Protein AF-A0A8C0HDF3-F1 (afdb_monomer)

Secondary structure (DSSP, 8-state):
-HHHHHHHHHHHHHHHHT--HHHHHHHHHSTTTTSHHHHHHHHHHHTTT-HHHHHHHHHHHHHHHHHHHHHHHHHHHSS--GGGSTT--HHHHHHHHHHHHHHHHHHHHHHHHHHHHHHHHHHHHHHHHHHHHHHHHHHHHHHHHHHHHHHHHHHHHHTTS--------------------TTSSTTSS----------------

Solvent-accessible surface area (backbone atoms only — not comparable to full-atom values): 12670 Å² total; per-residue (Å²): 109,70,43,62,50,53,50,52,54,49,54,53,51,32,61,74,75,66,54,52,70,68,63,51,53,51,52,62,68,33,71,71,44,67,31,75,74,41,38,66,72,43,42,70,66,55,22,56,80,33,65,67,55,36,49,50,53,52,52,53,50,48,52,53,51,51,52,51,51,52,49,54,48,23,76,73,64,78,54,70,56,69,95,78,45,76,84,67,54,58,66,59,52,47,53,52,50,52,55,49,51,53,51,52,52,55,49,49,55,50,52,55,50,52,52,52,51,50,52,48,52,52,48,54,52,50,57,53,61,66,51,48,64,58,54,51,49,57,52,50,53,54,51,49,50,53,50,51,52,51,50,50,54,52,49,57,61,56,73,74,58,89,82,81,84,89,84,85,85,87,88,81,81,88,83,83,88,88,81,90,70,80,76,71,71,77,77,76,77,88,75,88,89,88,83,89,80,84,89,83,88,86,90,80,136

Radius of gyration: 48.43 Å; Cα contacts (8 Å, |Δi|>4): 31; chains: 1; bounding box: 69×91×128 Å

Sequence (205 aa):
EYKALVEKLLEGYLKEIGINEETFQEACSSPLAKSHTSQAILQPVLAAEDFRLFKEMMVQKNIEMQLQAIRIIQERNGVLPDCLTDGSDVFTEIEQQEMKILREVLRKSKEEYEMEQERKRSKEVSNLSELEPHHLRQREDYLKQKRDTLMAMKKESRNNLPTPNIDQKEEALSSKEECPHLLQEALLVRGVPEEGRGGRVGGWG

Structure (mmCIF, N/CA/C/O backbone):
data_AF-A0A8C0HDF3-F1
#
_entry.id   AF-A0A8C0HDF3-F1
#
loop_
_atom_site.group_PDB
_atom_site.id
_atom_site.type_symbol
_atom_site.label_atom_id
_atom_site.label_alt_id
_atom_site.label_comp_id
_atom_site.label_asym_id
_atom_site.label_entity_id
_atom_site.label_seq_id
_atom_site.pdbx_PDB_ins_code
_atom_site.Cartn_x
_atom_site.Cartn_y
_atom_site.Cartn_z
_atom_site.occupancy
_atom_site.B_iso_or_equiv
_atom_site.auth_seq_id
_atom_site.auth_comp_id
_atom_site.auth_asym_id
_atom_site.auth_atom_id
_atom_site.pdbx_PDB_model_num
ATOM 1 N N . GLU A 1 1 ? -14.206 0.341 0.534 1.00 91.69 1 GLU A N 1
ATOM 2 C CA . GLU A 1 1 ? -14.483 -1.012 1.071 1.00 91.69 1 GLU A CA 1
ATOM 3 C C . GLU A 1 1 ? -14.182 -1.125 2.561 1.00 91.69 1 GLU A C 1
ATOM 5 O O . GLU A 1 1 ? -15.107 -1.409 3.306 1.00 91.69 1 GLU A O 1
ATOM 10 N N . TYR A 1 2 ? -12.954 -0.837 3.016 1.00 96.06 2 TYR A N 1
ATOM 11 C CA . TYR A 1 2 ? -12.589 -0.917 4.442 1.00 96.06 2 TYR A CA 1
ATOM 12 C C . TYR A 1 2 ? -13.531 -0.143 5.378 1.00 96.06 2 TYR A C 1
ATOM 14 O O . TYR A 1 2 ? -14.083 -0.728 6.302 1.00 96.06 2 TYR A O 1
ATOM 22 N N . LYS A 1 3 ? -13.779 1.141 5.093 1.00 95.75 3 LYS A N 1
ATOM 23 C CA . LYS A 1 3 ? -14.690 1.984 5.882 1.00 95.75 3 LYS A CA 1
ATOM 24 C C . LYS A 1 3 ? -16.089 1.367 6.032 1.00 95.75 3 LYS A C 1
ATOM 26 O O . LYS A 1 3 ? -16.544 1.168 7.148 1.00 95.75 3 LYS A O 1
ATOM 31 N N . ALA A 1 4 ? -16.707 0.950 4.926 1.00 97.12 4 ALA A N 1
ATOM 32 C CA . ALA A 1 4 ? -18.026 0.311 4.940 1.00 97.12 4 ALA A CA 1
ATOM 33 C C . ALA A 1 4 ? -18.049 -1.010 5.737 1.00 97.12 4 ALA A C 1
ATOM 35 O O . ALA A 1 4 ? -19.051 -1.346 6.363 1.00 97.12 4 ALA A O 1
ATOM 36 N N . LEU A 1 5 ? -16.948 -1.772 5.729 1.00 97.56 5 LEU A N 1
ATOM 37 C CA . LEU A 1 5 ? -16.818 -2.971 6.557 1.00 97.56 5 LEU A CA 1
ATOM 38 C C . LEU A 1 5 ? -16.768 -2.615 8.049 1.00 97.56 5 LEU A C 1
ATOM 40 O O . LEU A 1 5 ? -17.459 -3.253 8.839 1.00 97.56 5 LEU A O 1
ATOM 44 N N . VAL A 1 6 ? -15.974 -1.609 8.426 1.00 96.75 6 VAL A N 1
ATOM 45 C CA . VAL A 1 6 ? -15.879 -1.130 9.814 1.00 96.75 6 VAL A CA 1
ATOM 46 C C . VAL A 1 6 ? -17.238 -0.623 10.301 1.00 96.75 6 VAL A C 1
ATOM 48 O O . VAL A 1 6 ? -17.689 -1.051 11.360 1.00 96.75 6 VAL A O 1
ATOM 51 N N . GLU A 1 7 ? -17.924 0.199 9.505 1.00 95.06 7 GLU A N 1
ATOM 52 C CA . GLU A 1 7 ? -19.272 0.703 9.804 1.00 95.06 7 GLU A CA 1
ATOM 53 C C . GLU A 1 7 ? -20.266 -0.444 10.018 1.00 95.06 7 GLU A C 1
ATOM 55 O O . GLU A 1 7 ? -20.932 -0.494 11.047 1.00 95.06 7 GLU A O 1
ATOM 60 N N . LYS A 1 8 ? -20.301 -1.427 9.108 1.00 97.00 8 LYS A N 1
ATOM 61 C CA . LYS A 1 8 ? -21.193 -2.590 9.223 1.00 97.00 8 LYS A CA 1
ATOM 62 C C . LYS A 1 8 ? -20.925 -3.422 10.482 1.00 97.00 8 LYS A C 1
ATOM 64 O O . LYS A 1 8 ? -21.868 -3.913 11.103 1.00 97.00 8 LYS A O 1
ATOM 69 N N . LEU A 1 9 ? -19.655 -3.635 10.835 1.00 96.69 9 LEU A N 1
ATOM 70 C CA . LEU A 1 9 ? -19.281 -4.397 12.031 1.00 96.69 9 LEU A CA 1
ATOM 71 C C . LEU A 1 9 ? -19.665 -3.648 13.312 1.00 96.69 9 LEU A C 1
ATOM 73 O O . LEU A 1 9 ? -20.194 -4.264 14.236 1.00 96.69 9 LEU A O 1
ATOM 77 N N . LEU A 1 10 ? -19.439 -2.332 13.351 1.00 94.56 10 LEU A N 1
ATOM 78 C CA . LEU A 1 10 ? -19.812 -1.491 14.487 1.00 94.56 10 LEU A CA 1
ATOM 79 C C . LEU A 1 10 ? -21.329 -1.390 14.642 1.00 94.56 10 LEU A C 1
ATOM 81 O O . LEU A 1 10 ? -21.829 -1.619 15.738 1.00 94.56 10 LEU A O 1
ATOM 85 N N . GLU A 1 11 ? -22.067 -1.121 13.565 1.00 94.94 11 GLU A N 1
ATOM 86 C CA . GLU A 1 11 ? -23.532 -1.045 13.595 1.00 94.94 11 GLU A CA 1
ATOM 87 C C . GLU A 1 11 ? -24.144 -2.364 14.089 1.00 94.94 11 GLU A C 1
ATOM 89 O O . GLU A 1 11 ? -25.016 -2.362 14.960 1.00 94.94 11 GLU A O 1
ATOM 94 N N . GLY A 1 12 ? -23.646 -3.500 13.584 1.00 95.56 12 GLY A N 1
ATOM 95 C CA . GLY A 1 12 ? -24.081 -4.824 14.024 1.00 95.56 12 GLY A CA 1
ATOM 96 C C . GLY A 1 12 ? -23.856 -5.047 15.520 1.00 95.56 12 GLY A C 1
ATOM 97 O O . GLY A 1 12 ? -24.782 -5.440 16.228 1.00 95.56 12 GLY A O 1
ATOM 98 N N . TYR A 1 13 ? -22.653 -4.738 16.008 1.00 94.69 13 TYR A N 1
ATOM 99 C CA . TYR A 1 13 ? -22.289 -4.931 17.411 1.00 94.69 13 TYR A CA 1
ATOM 100 C C . TYR A 1 13 ? -23.050 -3.991 18.360 1.00 94.69 13 TYR A C 1
ATOM 102 O O . TYR A 1 13 ? -23.574 -4.429 19.383 1.00 94.69 13 TYR A O 1
ATOM 110 N N . LEU A 1 14 ? -23.168 -2.704 18.014 1.00 94.19 14 LEU A N 1
ATOM 111 C CA . LEU A 1 14 ? -23.897 -1.724 18.826 1.00 94.19 14 LEU A CA 1
ATOM 112 C C . LEU A 1 14 ? -25.382 -2.079 18.937 1.00 94.19 14 LEU A C 1
ATOM 114 O O . LEU A 1 14 ? -25.957 -1.990 20.023 1.00 94.19 14 LEU A O 1
ATOM 118 N N . LYS A 1 15 ? -25.985 -2.559 17.844 1.00 94.81 15 LYS A N 1
ATOM 119 C CA . LYS A 1 15 ? -27.378 -3.014 17.830 1.00 94.81 15 LYS A CA 1
ATOM 120 C C . LYS A 1 15 ? -27.602 -4.255 18.694 1.00 94.81 15 LYS A C 1
ATOM 122 O O . LYS A 1 15 ? -28.624 -4.330 19.368 1.00 94.81 15 LYS A O 1
ATOM 127 N N . GLU A 1 16 ? -26.675 -5.211 18.677 1.00 96.50 16 GLU A N 1
ATOM 128 C CA . GLU A 1 16 ? -26.771 -6.440 19.476 1.00 96.50 16 GLU A CA 1
ATOM 129 C C . GLU A 1 16 ? -26.683 -6.158 20.981 1.00 96.50 16 GLU A C 1
ATOM 131 O O . GLU A 1 16 ? -27.439 -6.730 21.764 1.00 96.50 16 GLU A O 1
ATOM 136 N N . ILE A 1 17 ? -25.811 -5.231 21.384 1.00 95.19 17 ILE A N 1
ATOM 137 C CA . ILE A 1 17 ? -25.642 -4.848 22.796 1.00 95.19 17 ILE A CA 1
ATOM 138 C C . ILE A 1 17 ? -26.695 -3.821 23.245 1.00 95.19 17 ILE A C 1
ATOM 140 O O . ILE A 1 17 ? -26.911 -3.630 24.441 1.00 95.19 17 ILE A O 1
ATOM 144 N N . GLY A 1 18 ? -27.393 -3.182 22.305 1.00 93.44 18 GLY A N 1
ATOM 145 C CA . GLY A 1 18 ? -28.391 -2.156 22.602 1.00 93.44 18 GLY A CA 1
ATOM 146 C C . GLY A 1 18 ? -27.774 -0.814 23.003 1.00 93.44 18 GLY A C 1
ATOM 147 O O . GLY A 1 18 ? -28.379 -0.065 23.768 1.00 93.44 18 GLY A O 1
ATOM 148 N N . ILE A 1 19 ? -26.574 -0.506 22.504 1.00 95.12 19 ILE A N 1
ATOM 149 C CA . ILE A 1 19 ? -25.907 0.785 22.712 1.00 95.12 19 ILE A CA 1
ATOM 150 C C . ILE A 1 19 ? -26.329 1.736 21.591 1.00 95.12 19 ILE A C 1
ATOM 152 O O . ILE A 1 19 ? -26.235 1.401 20.411 1.00 95.12 19 ILE A O 1
ATOM 156 N N . ASN A 1 20 ? -26.788 2.932 21.957 1.00 92.50 20 ASN A N 1
ATOM 157 C CA . ASN A 1 20 ? -27.090 3.986 20.992 1.00 92.50 20 ASN A CA 1
ATOM 158 C C . ASN A 1 20 ? -25.817 4.758 20.585 1.00 92.50 20 ASN A C 1
ATOM 160 O O . ASN A 1 20 ? -24.788 4.709 21.263 1.00 92.50 20 ASN A O 1
ATOM 164 N N . GLU A 1 21 ? -25.892 5.482 19.470 1.00 89.44 21 GLU A N 1
ATOM 165 C CA . GLU A 1 21 ? -24.756 6.233 18.921 1.00 89.44 21 GLU A CA 1
ATOM 166 C C . GLU A 1 21 ? -24.226 7.301 19.894 1.00 89.44 21 GLU A C 1
ATOM 168 O O . GLU A 1 21 ? -23.016 7.447 20.051 1.00 89.44 21 GLU A O 1
ATOM 173 N N . GLU A 1 22 ? -25.118 7.981 20.619 1.00 92.62 22 GLU A N 1
ATOM 174 C CA . GLU A 1 22 ? -24.764 9.028 21.586 1.00 92.62 22 GLU A CA 1
ATOM 175 C C . GLU A 1 22 ? -23.911 8.484 22.746 1.00 92.62 22 GLU A C 1
ATOM 177 O O . GLU A 1 22 ? -22.855 9.032 23.065 1.00 92.62 22 GLU A O 1
ATOM 182 N N . THR A 1 23 ? -24.309 7.345 23.319 1.00 92.56 23 THR A N 1
ATOM 183 C CA . THR A 1 23 ? -23.575 6.678 24.408 1.00 92.56 23 THR A CA 1
ATOM 184 C C . THR A 1 23 ? -22.223 6.163 23.918 1.00 92.56 23 THR A C 1
ATOM 186 O O . THR A 1 23 ? -21.218 6.254 24.626 1.00 92.56 23 THR A O 1
ATOM 189 N N . PHE A 1 24 ? -22.170 5.632 22.692 1.00 90.88 24 PHE A N 1
ATOM 190 C CA . PHE A 1 24 ? -20.915 5.205 22.079 1.00 90.88 24 PHE A CA 1
ATOM 191 C C . PHE A 1 24 ? -19.956 6.389 21.887 1.00 90.88 24 PHE A C 1
ATOM 193 O O . PHE A 1 24 ? -18.781 6.302 22.247 1.00 90.88 24 PHE A O 1
ATOM 200 N N . GLN A 1 25 ? -20.460 7.520 21.392 1.00 89.69 25 GLN A N 1
ATOM 201 C CA . GLN A 1 25 ? -19.670 8.733 21.197 1.00 89.69 25 GLN A CA 1
ATOM 202 C C . GLN A 1 25 ? -19.135 9.301 22.521 1.00 89.69 25 GLN A C 1
ATOM 204 O O . GLN A 1 25 ? -17.974 9.726 22.587 1.00 89.69 25 GLN A O 1
ATOM 209 N N . GLU A 1 26 ? -19.941 9.279 23.586 1.00 92.62 26 GLU A N 1
ATOM 210 C CA . GLU A 1 26 ? -19.511 9.684 24.927 1.00 92.62 26 GLU A CA 1
ATOM 211 C C . GLU A 1 26 ? -18.384 8.774 25.442 1.00 92.62 26 GLU A C 1
ATOM 213 O O . GLU A 1 26 ? -17.332 9.255 25.883 1.00 92.62 26 GLU A O 1
ATOM 218 N N . ALA A 1 27 ? -18.541 7.456 25.289 1.00 89.62 27 ALA A N 1
ATOM 219 C CA . ALA A 1 27 ? -17.530 6.477 25.673 1.00 89.62 27 ALA A CA 1
ATOM 220 C C . ALA A 1 27 ? -16.214 6.650 24.892 1.00 89.62 27 ALA A C 1
ATOM 222 O O . ALA A 1 27 ? -15.139 6.606 25.493 1.00 89.62 27 ALA A O 1
ATOM 223 N N . CYS A 1 28 ? -16.273 6.916 23.583 1.00 87.50 28 CYS A N 1
ATOM 224 C CA . CYS A 1 28 ? -15.091 7.192 22.757 1.00 87.50 28 CYS A CA 1
ATOM 225 C C . CYS A 1 28 ? -14.401 8.520 23.110 1.00 87.50 28 CYS A C 1
ATOM 227 O O . CYS A 1 28 ? -13.192 8.664 22.920 1.00 87.50 28 CYS A O 1
ATOM 229 N N . SER A 1 29 ? -15.144 9.491 23.645 1.00 87.88 29 SER A N 1
ATOM 230 C CA . SER A 1 29 ? -14.602 10.792 24.064 1.00 87.88 29 SER A CA 1
ATOM 231 C C . SER A 1 29 ? -13.917 10.744 25.437 1.00 87.88 29 SER A C 1
ATOM 233 O O . SER A 1 29 ? -13.093 11.616 25.748 1.00 87.88 29 SER A O 1
ATOM 235 N N . SER A 1 30 ? -14.221 9.714 26.233 1.00 90.44 30 SER A N 1
ATOM 236 C CA . SER A 1 30 ? -13.686 9.494 27.577 1.00 90.44 30 SER A CA 1
ATOM 237 C C . SER A 1 30 ? -12.151 9.384 27.594 1.00 90.44 30 SER A C 1
ATOM 239 O O . SER A 1 30 ? -11.556 8.780 26.695 1.00 90.44 30 SER A O 1
ATOM 241 N N . PRO A 1 31 ? -11.468 9.891 28.641 1.00 87.56 31 PRO A N 1
ATOM 242 C CA . PRO A 1 31 ? -10.023 9.716 28.818 1.00 87.56 31 PRO A CA 1
ATOM 243 C C . PRO A 1 31 ? -9.578 8.250 28.795 1.00 87.56 31 PRO A C 1
ATOM 245 O O . PRO A 1 31 ? -8.462 7.954 28.375 1.00 87.56 31 PRO A O 1
ATOM 248 N N . LEU A 1 32 ? -10.454 7.329 29.209 1.00 86.31 32 LEU A N 1
ATOM 249 C CA . LEU A 1 32 ? -10.160 5.898 29.227 1.00 86.31 32 LEU A CA 1
ATOM 250 C C . LEU A 1 32 ? -9.950 5.339 27.810 1.00 86.31 32 LEU A C 1
ATOM 252 O O . LEU A 1 32 ? -9.018 4.566 27.591 1.00 86.31 32 LEU A O 1
ATOM 256 N N . ALA A 1 33 ? -10.747 5.794 26.838 1.00 84.69 33 ALA A N 1
ATOM 257 C CA . ALA A 1 33 ? -10.621 5.399 25.434 1.00 84.69 33 ALA A CA 1
ATOM 258 C C . ALA A 1 33 ? -9.334 5.936 24.780 1.00 84.69 33 ALA A C 1
ATOM 260 O O . ALA A 1 33 ? -8.834 5.351 23.822 1.00 84.69 33 ALA A O 1
ATOM 261 N N . LYS A 1 34 ? -8.766 7.015 25.332 1.00 83.25 34 LYS A N 1
ATOM 262 C CA . LYS A 1 34 ? -7.503 7.628 24.889 1.00 83.25 34 LYS A CA 1
ATOM 263 C C . LYS A 1 34 ? -6.269 7.030 25.568 1.00 83.25 34 LYS A C 1
ATOM 265 O O . LYS A 1 34 ? -5.156 7.481 25.310 1.00 83.25 34 LYS A O 1
ATOM 270 N N . SER A 1 35 ? -6.444 6.054 26.461 1.00 89.31 35 SER A N 1
ATOM 271 C CA . SER A 1 35 ? -5.317 5.363 27.083 1.00 89.31 35 SER A CA 1
ATOM 272 C C . SER A 1 35 ? -4.486 4.615 26.033 1.00 89.31 35 SER A C 1
ATOM 274 O O . SER A 1 35 ? -5.007 4.178 25.008 1.00 89.31 35 SER A O 1
ATOM 276 N N . HIS A 1 36 ? -3.187 4.443 26.290 1.00 85.81 36 HIS A N 1
ATOM 277 C CA . HIS A 1 36 ? -2.262 3.831 25.330 1.00 85.81 36 HIS A CA 1
ATOM 278 C C . HIS A 1 36 ? -2.685 2.413 24.901 1.00 85.81 36 HIS A C 1
ATOM 280 O O . HIS A 1 36 ? -2.576 2.051 23.732 1.00 85.81 36 HIS A O 1
ATOM 286 N N . THR A 1 37 ? -3.220 1.622 25.834 1.00 83.88 37 THR A N 1
ATOM 287 C CA . THR A 1 37 ? -3.699 0.259 25.571 1.00 83.88 37 THR A CA 1
ATOM 288 C C . THR A 1 37 ? -4.969 0.253 24.723 1.00 83.88 37 THR A C 1
ATOM 290 O O . THR A 1 37 ? -5.054 -0.504 23.757 1.00 83.88 37 THR A O 1
ATOM 293 N N . SER A 1 38 ? -5.939 1.117 25.032 1.00 85.62 38 SER A N 1
ATOM 294 C CA . SER A 1 38 ? -7.167 1.265 24.241 1.00 85.62 38 SER A CA 1
ATOM 295 C C . SER A 1 38 ? -6.890 1.822 22.846 1.00 85.62 38 SER A C 1
ATOM 297 O O . SER A 1 38 ? -7.519 1.394 21.882 1.00 85.62 38 SER A O 1
ATOM 299 N N . GLN A 1 39 ? -5.915 2.722 22.715 1.00 85.38 39 GLN A N 1
ATOM 300 C CA . GLN A 1 39 ? -5.574 3.354 21.446 1.00 85.38 39 GLN A CA 1
ATOM 301 C C . GLN A 1 39 ? -5.069 2.347 20.407 1.00 85.38 39 GLN A C 1
ATOM 303 O O . GLN A 1 39 ? -5.478 2.429 19.252 1.00 85.38 39 GLN A O 1
ATOM 308 N N . ALA A 1 40 ? -4.255 1.366 20.809 1.00 87.81 40 ALA A N 1
ATOM 309 C CA . ALA A 1 40 ? -3.805 0.302 19.909 1.00 87.81 40 ALA A CA 1
ATOM 310 C C . ALA A 1 40 ? -4.973 -0.567 19.400 1.00 87.81 40 ALA A C 1
ATOM 312 O O . ALA A 1 40 ? -5.006 -0.953 18.234 1.00 87.81 40 ALA A O 1
ATOM 313 N N . ILE A 1 41 ? -5.959 -0.840 20.261 1.00 90.56 41 ILE A N 1
ATOM 314 C CA . ILE A 1 41 ? -7.142 -1.648 19.924 1.00 90.56 41 ILE A CA 1
ATOM 315 C C . ILE A 1 41 ? -8.096 -0.875 19.007 1.00 90.56 41 ILE A C 1
ATOM 317 O O . ILE A 1 41 ? -8.679 -1.450 18.092 1.00 90.56 41 ILE A O 1
ATOM 321 N N . LEU A 1 42 ? -8.251 0.430 19.241 1.00 90.88 42 LEU A N 1
ATOM 322 C CA . LEU A 1 42 ? -9.128 1.306 18.462 1.00 90.88 42 LEU A CA 1
ATOM 323 C C . LEU A 1 42 ? -8.484 1.804 17.165 1.00 90.88 42 LEU A C 1
ATOM 325 O O . LEU A 1 42 ? -9.188 2.329 16.306 1.00 90.88 42 LEU A O 1
ATOM 329 N N . GLN A 1 43 ? -7.175 1.621 16.987 1.00 92.75 43 GLN A N 1
ATOM 330 C CA . GLN A 1 43 ? -6.438 2.070 15.806 1.00 92.75 43 GLN A CA 1
ATOM 331 C C . GLN A 1 43 ? -7.082 1.651 14.465 1.00 92.75 43 GLN A C 1
ATOM 333 O O . GLN A 1 43 ? -7.206 2.518 13.600 1.00 92.75 43 GLN A O 1
ATOM 338 N N . PRO A 1 44 ? -7.575 0.405 14.274 1.00 94.12 44 PRO A N 1
ATOM 339 C CA . PRO A 1 44 ? -8.281 0.019 13.050 1.00 94.12 44 PRO A CA 1
ATOM 340 C C . PRO A 1 44 ? -9.589 0.803 12.849 1.00 94.12 44 PRO A C 1
ATOM 342 O O . PRO A 1 44 ? -9.927 1.197 11.738 1.00 94.12 44 PRO A O 1
ATOM 345 N N . VAL A 1 45 ? -10.321 1.080 13.929 1.00 93.62 45 VAL A N 1
ATOM 346 C CA . VAL A 1 45 ? -11.565 1.859 13.856 1.00 93.62 45 VAL A CA 1
ATOM 347 C C . VAL A 1 45 ? -11.265 3.303 13.453 1.00 93.62 45 VAL A C 1
ATOM 349 O O . VAL A 1 45 ? -11.892 3.832 12.542 1.00 93.62 45 VAL A O 1
ATOM 352 N N . LEU A 1 46 ? -10.251 3.920 14.066 1.00 91.25 46 LEU A N 1
ATOM 353 C CA . LEU A 1 46 ? -9.818 5.284 13.740 1.00 91.25 46 LEU A CA 1
ATOM 354 C C . LEU A 1 46 ? -9.283 5.398 12.303 1.00 91.25 46 LEU A C 1
ATOM 356 O O . LEU A 1 46 ? -9.477 6.417 11.640 1.00 91.25 46 LEU A O 1
ATOM 360 N N . ALA A 1 47 ? -8.655 4.338 11.793 1.00 95.94 47 ALA A N 1
ATOM 361 C CA . ALA A 1 47 ? -8.158 4.274 10.424 1.00 95.94 47 ALA A CA 1
ATOM 362 C C . ALA A 1 47 ? -9.274 4.327 9.363 1.00 95.94 47 ALA A C 1
ATOM 364 O O . ALA A 1 47 ? -8.985 4.608 8.201 1.00 95.94 47 ALA A O 1
ATOM 365 N N . ALA A 1 48 ? -10.541 4.088 9.726 1.00 96.12 48 ALA A N 1
ATOM 366 C CA . ALA A 1 48 ? -11.662 4.252 8.799 1.00 96.12 48 ALA A CA 1
ATOM 367 C C . ALA A 1 48 ? -11.835 5.712 8.336 1.00 96.12 48 ALA A C 1
ATOM 369 O O . ALA A 1 48 ? -12.255 5.935 7.200 1.00 96.12 48 ALA A O 1
ATOM 370 N N . GLU A 1 49 ? -11.454 6.684 9.177 1.00 93.12 49 GLU A N 1
ATOM 371 C CA . GLU A 1 49 ? -11.539 8.124 8.886 1.00 93.12 49 GLU A CA 1
ATOM 372 C C . GLU A 1 49 ? -10.172 8.786 8.610 1.00 93.12 49 GLU A C 1
ATOM 374 O O . GLU A 1 49 ? -10.128 9.850 7.995 1.00 93.12 49 GLU A O 1
ATOM 379 N N . ASP A 1 50 ? -9.044 8.171 9.003 1.00 95.06 50 ASP A N 1
ATOM 380 C CA . ASP A 1 50 ? -7.691 8.649 8.659 1.00 95.06 50 ASP A CA 1
ATOM 381 C C . ASP A 1 50 ? -6.987 7.711 7.665 1.00 95.06 50 ASP A C 1
ATOM 383 O O . ASP A 1 50 ? -6.427 6.668 8.018 1.00 95.06 50 ASP A O 1
ATOM 387 N N . PHE A 1 51 ? -6.943 8.138 6.401 1.00 95.44 51 PHE A N 1
ATOM 388 C CA . PHE A 1 51 ? -6.281 7.396 5.328 1.00 95.44 51 PHE A CA 1
ATOM 389 C C . PHE A 1 51 ? -4.783 7.160 5.577 1.00 95.44 51 PHE A C 1
ATOM 391 O O . PHE A 1 51 ? -4.245 6.140 5.142 1.00 95.44 51 PHE A O 1
ATOM 398 N N . ARG A 1 52 ? -4.082 8.077 6.257 1.00 95.81 52 ARG A N 1
ATOM 399 C CA . ARG A 1 52 ? -2.644 7.912 6.527 1.00 95.81 52 ARG A CA 1
ATOM 400 C C . ARG A 1 52 ? -2.423 6.772 7.508 1.00 95.81 52 ARG A C 1
ATOM 402 O O . ARG A 1 52 ? -1.574 5.924 7.247 1.00 95.81 52 ARG A O 1
ATOM 409 N N . LEU A 1 53 ? -3.239 6.716 8.559 1.00 94.62 53 LEU A N 1
ATOM 410 C CA . LEU A 1 53 ? -3.212 5.636 9.541 1.00 94.62 53 LEU A CA 1
ATOM 411 C C . LEU A 1 53 ? -3.557 4.289 8.894 1.00 94.62 53 LEU A C 1
ATOM 413 O O . LEU A 1 53 ? -2.863 3.298 9.112 1.00 94.62 53 LEU A O 1
ATOM 417 N N . PHE A 1 54 ? -4.578 4.262 8.031 1.00 96.88 54 PHE A N 1
ATOM 418 C CA . PHE A 1 54 ? -4.928 3.074 7.252 1.00 96.88 54 PHE A CA 1
ATOM 419 C C . PHE A 1 54 ? -3.771 2.597 6.370 1.00 96.88 54 PHE A C 1
ATOM 421 O O . PHE A 1 54 ? -3.421 1.416 6.379 1.00 96.88 54 PHE A O 1
ATOM 428 N N . LYS A 1 55 ? -3.154 3.514 5.617 1.00 96.38 55 LYS A N 1
ATOM 429 C CA . LYS A 1 55 ? -2.015 3.202 4.750 1.00 96.38 55 LYS A CA 1
ATOM 430 C C . LYS A 1 55 ? -0.854 2.633 5.559 1.00 96.38 55 LYS A C 1
ATOM 432 O O . LYS A 1 55 ? -0.279 1.629 5.152 1.00 96.38 55 LYS A O 1
ATOM 437 N N . GLU A 1 56 ? -0.524 3.254 6.686 1.00 96.12 56 GLU A N 1
ATOM 438 C CA . GLU A 1 56 ? 0.544 2.797 7.574 1.00 96.12 56 GLU A CA 1
ATOM 439 C C . GLU A 1 56 ? 0.271 1.381 8.094 1.00 96.12 56 GLU A C 1
ATOM 441 O O . GLU A 1 56 ? 1.124 0.507 7.956 1.00 96.12 56 GLU A O 1
ATOM 446 N N . MET A 1 57 ? -0.946 1.112 8.575 1.00 95.06 57 MET A N 1
ATOM 447 C CA . MET A 1 57 ? -1.351 -0.227 9.012 1.00 95.06 57 MET A CA 1
ATOM 448 C C . MET A 1 57 ? -1.251 -1.270 7.892 1.00 95.06 57 MET A C 1
ATOM 450 O O . MET A 1 57 ? -0.766 -2.377 8.122 1.00 95.06 57 MET A O 1
ATOM 454 N N . MET A 1 58 ? -1.684 -0.929 6.677 1.00 96.06 58 MET A N 1
ATOM 455 C CA . MET A 1 58 ? -1.642 -1.848 5.537 1.00 96.06 58 MET A CA 1
ATOM 456 C C . MET A 1 58 ? -0.214 -2.143 5.085 1.00 96.06 58 MET A C 1
ATOM 458 O O . MET A 1 58 ? 0.119 -3.298 4.820 1.00 96.06 58 MET A O 1
ATOM 462 N N . VAL A 1 59 ? 0.645 -1.123 5.028 1.00 96.50 59 VAL A N 1
ATOM 463 C CA . VAL A 1 59 ? 2.064 -1.294 4.688 1.00 96.50 59 VAL A CA 1
ATOM 464 C C . VAL A 1 59 ? 2.764 -2.128 5.755 1.00 96.50 59 VAL A C 1
ATOM 466 O O . VAL A 1 59 ? 3.440 -3.096 5.414 1.00 96.50 59 VAL A O 1
ATOM 469 N N . GLN A 1 60 ? 2.544 -1.821 7.034 1.00 96.00 60 GLN A N 1
ATOM 470 C CA . GLN A 1 60 ? 3.110 -2.586 8.140 1.00 96.00 60 GLN A CA 1
ATOM 471 C C . GLN A 1 60 ? 2.671 -4.053 8.085 1.00 96.00 60 GLN A C 1
ATOM 473 O O . GLN A 1 60 ? 3.500 -4.952 8.235 1.00 96.00 60 GLN A O 1
ATOM 478 N N . LYS A 1 61 ? 1.385 -4.315 7.810 1.00 96.44 61 LYS A N 1
ATOM 479 C CA . LYS A 1 61 ? 0.881 -5.686 7.684 1.00 96.44 61 LYS A CA 1
ATOM 480 C C . LYS A 1 61 ? 1.471 -6.411 6.478 1.00 96.44 61 LYS A C 1
ATOM 482 O O . LYS A 1 61 ? 1.757 -7.602 6.569 1.00 96.44 61 LYS A O 1
ATOM 487 N N . ASN A 1 62 ? 1.689 -5.704 5.373 1.00 96.19 62 ASN A N 1
ATOM 488 C CA . ASN A 1 62 ? 2.346 -6.261 4.196 1.00 96.19 62 ASN A CA 1
ATOM 489 C C . ASN A 1 62 ? 3.795 -6.664 4.512 1.00 96.19 62 ASN A C 1
ATOM 491 O O . ASN A 1 62 ? 4.177 -7.797 4.243 1.00 96.19 62 ASN A O 1
ATOM 495 N N . ILE A 1 63 ? 4.561 -5.794 5.180 1.00 93.69 63 ILE A N 1
ATOM 496 C CA . ILE A 1 63 ? 5.927 -6.101 5.637 1.00 93.69 63 ILE A CA 1
ATOM 497 C C . ILE A 1 63 ? 5.924 -7.342 6.535 1.00 93.69 63 ILE A C 1
ATOM 499 O O . ILE A 1 63 ? 6.693 -8.274 6.314 1.00 93.69 63 ILE A O 1
ATOM 503 N N . GLU A 1 64 ? 5.024 -7.391 7.519 1.00 95.94 64 GLU A N 1
ATOM 504 C CA . GLU A 1 64 ? 4.894 -8.538 8.421 1.00 95.94 64 GLU A CA 1
ATOM 505 C C . GLU A 1 64 ? 4.590 -9.836 7.653 1.00 95.94 64 GLU A C 1
ATOM 507 O O . GLU A 1 64 ? 5.226 -10.864 7.890 1.00 95.94 64 GLU A O 1
ATOM 512 N N . MET A 1 65 ? 3.653 -9.791 6.702 1.00 95.31 65 MET A N 1
ATOM 513 C CA . MET A 1 65 ? 3.297 -10.943 5.872 1.00 95.31 65 MET A CA 1
ATOM 514 C C . MET A 1 65 ? 4.453 -11.400 4.980 1.00 95.31 65 MET A C 1
ATOM 516 O O . MET A 1 65 ? 4.694 -12.601 4.867 1.00 95.31 65 MET A O 1
ATOM 520 N N . GLN A 1 66 ? 5.179 -10.466 4.363 1.00 94.06 66 GLN A N 1
ATOM 521 C CA . GLN A 1 66 ? 6.344 -10.782 3.536 1.00 94.06 66 GLN A CA 1
ATOM 522 C C . GLN A 1 66 ? 7.445 -11.440 4.369 1.00 94.06 66 GLN A C 1
ATOM 524 O O . GLN A 1 66 ? 7.985 -12.466 3.963 1.00 94.06 66 GLN A O 1
ATOM 529 N N . LEU A 1 67 ? 7.721 -10.923 5.571 1.00 91.06 67 LEU A N 1
ATOM 530 C CA . LEU A 1 67 ? 8.694 -11.523 6.487 1.00 91.06 67 LEU A CA 1
ATOM 531 C C . LEU A 1 67 ? 8.276 -12.929 6.929 1.00 91.06 67 LEU A C 1
ATOM 533 O O . LEU A 1 67 ? 9.108 -13.836 6.970 1.00 91.06 67 LEU A O 1
ATOM 537 N N . GLN A 1 68 ? 6.988 -13.144 7.213 1.00 94.81 68 GLN A N 1
ATOM 538 C CA . GLN A 1 68 ? 6.468 -14.480 7.511 1.00 94.81 68 GLN A CA 1
ATOM 539 C C . GLN A 1 68 ? 6.631 -15.432 6.318 1.00 94.81 68 GLN A C 1
ATOM 541 O O . GLN A 1 68 ? 7.063 -16.568 6.505 1.00 94.81 68 GLN A O 1
ATOM 546 N N . ALA A 1 69 ? 6.343 -14.979 5.095 1.00 92.69 69 ALA A N 1
ATOM 547 C CA . ALA A 1 69 ? 6.515 -15.784 3.888 1.00 92.69 69 ALA A CA 1
ATOM 548 C C . ALA A 1 69 ? 7.987 -16.168 3.660 1.00 92.69 69 ALA A C 1
ATOM 550 O O . ALA A 1 69 ? 8.287 -17.343 3.449 1.00 92.69 69 ALA A O 1
ATOM 551 N N . ILE A 1 70 ? 8.901 -15.201 3.778 1.00 89.81 70 ILE A N 1
ATOM 552 C CA . ILE A 1 70 ? 10.356 -15.403 3.688 1.00 89.81 70 ILE A CA 1
ATOM 553 C C . ILE A 1 70 ? 10.810 -16.453 4.702 1.00 89.81 70 ILE A C 1
ATOM 555 O O . ILE A 1 70 ? 11.504 -17.405 4.343 1.00 89.81 70 ILE A O 1
ATOM 559 N N . ARG A 1 71 ? 10.366 -16.325 5.955 1.00 89.19 71 ARG A N 1
ATOM 560 C CA . ARG A 1 71 ? 10.707 -17.270 7.019 1.00 89.19 71 ARG A CA 1
ATOM 561 C C . ARG A 1 71 ? 10.223 -18.688 6.707 1.00 89.19 71 ARG A C 1
ATOM 563 O O . ARG A 1 71 ? 10.991 -19.634 6.842 1.00 89.19 71 ARG A O 1
ATOM 570 N N . ILE A 1 72 ? 8.983 -18.839 6.241 1.00 91.88 72 ILE A N 1
ATOM 571 C CA . ILE A 1 72 ? 8.427 -20.147 5.858 1.00 91.88 72 ILE A CA 1
ATOM 572 C C . ILE A 1 72 ? 9.226 -20.771 4.701 1.00 91.88 72 ILE A C 1
ATOM 574 O O . ILE A 1 72 ? 9.451 -21.981 4.694 1.00 91.88 72 ILE A O 1
ATOM 578 N N . ILE A 1 73 ? 9.656 -19.968 3.722 1.00 88.75 73 ILE A N 1
ATOM 579 C CA . ILE A 1 73 ? 10.476 -20.437 2.594 1.00 88.75 73 ILE A CA 1
ATOM 580 C C . ILE A 1 73 ? 11.847 -20.920 3.089 1.00 88.75 73 ILE A C 1
ATOM 582 O O . ILE A 1 73 ? 12.286 -22.000 2.694 1.00 88.75 73 ILE A O 1
ATOM 586 N N . GLN A 1 74 ? 12.494 -20.171 3.986 1.00 87.94 74 GLN A N 1
ATOM 587 C CA . GLN A 1 74 ? 13.779 -20.553 4.586 1.00 87.94 74 GLN A CA 1
ATOM 588 C C . GLN A 1 74 ? 13.687 -21.853 5.382 1.00 87.94 74 GLN A C 1
ATOM 590 O O . GLN A 1 74 ? 14.497 -22.753 5.178 1.00 87.94 74 GLN A O 1
ATOM 595 N N . GLU A 1 75 ? 12.688 -21.972 6.259 1.00 89.56 75 GLU A N 1
ATOM 596 C CA . GLU A 1 75 ? 12.508 -23.151 7.114 1.00 89.56 75 GLU A CA 1
ATOM 597 C C . GLU A 1 75 ? 12.253 -24.427 6.291 1.00 89.56 75 GLU A C 1
ATOM 599 O O . GLU A 1 75 ? 12.643 -25.516 6.709 1.00 89.56 75 GLU A O 1
ATOM 604 N N . ARG A 1 76 ? 11.637 -24.307 5.106 1.00 87.06 76 ARG A N 1
ATOM 605 C CA . ARG A 1 76 ? 11.368 -25.442 4.207 1.00 87.06 76 ARG A CA 1
ATOM 606 C C . ARG A 1 76 ? 12.546 -25.819 3.311 1.00 87.06 76 ARG A C 1
ATOM 608 O O . ARG A 1 76 ? 12.744 -27.005 3.064 1.00 87.06 76 ARG A O 1
ATOM 615 N N . ASN A 1 77 ? 13.304 -24.837 2.823 1.00 82.69 77 ASN A N 1
ATOM 616 C CA . ASN A 1 77 ? 14.318 -25.048 1.784 1.00 82.69 77 ASN A CA 1
ATOM 617 C C . ASN A 1 77 ? 15.761 -25.021 2.321 1.00 82.69 77 ASN A C 1
ATOM 619 O O . ASN A 1 77 ? 16.696 -25.303 1.575 1.00 82.69 77 ASN A O 1
ATOM 623 N N . GLY A 1 78 ? 15.965 -24.665 3.592 1.00 78.12 78 GLY A N 1
ATOM 624 C CA . GLY A 1 78 ? 17.276 -24.578 4.247 1.00 78.12 78 GLY A CA 1
ATOM 625 C C . GLY A 1 78 ? 18.081 -23.318 3.905 1.00 78.12 78 GLY A C 1
ATOM 626 O O . GLY A 1 78 ? 18.861 -22.858 4.735 1.00 78.12 78 GLY A O 1
ATOM 627 N N . VAL A 1 79 ? 17.867 -22.722 2.728 1.00 80.25 79 VAL A N 1
ATOM 628 C CA . VAL A 1 79 ? 18.433 -21.427 2.319 1.00 80.25 79 VAL A CA 1
ATOM 629 C C . VAL A 1 79 ? 17.360 -20.578 1.636 1.00 80.25 79 VAL A C 1
ATOM 631 O O . VAL A 1 79 ? 16.457 -21.108 0.982 1.00 80.25 79 VAL A O 1
ATOM 634 N N . LEU A 1 80 ? 17.431 -19.256 1.806 1.00 78.56 80 LEU A N 1
ATOM 635 C CA . LEU A 1 80 ? 16.551 -18.336 1.091 1.00 78.56 80 LEU A CA 1
ATOM 636 C C . LEU A 1 80 ? 17.020 -18.199 -0.370 1.00 78.56 80 LEU A C 1
ATOM 638 O O . LEU A 1 80 ? 18.220 -18.044 -0.586 1.00 78.56 80 LEU A O 1
ATOM 642 N N . PRO A 1 81 ? 16.116 -18.236 -1.365 1.00 76.69 81 PRO A N 1
ATOM 643 C CA . PRO A 1 81 ? 16.466 -17.935 -2.750 1.00 76.69 81 PRO A CA 1
ATOM 644 C C . PRO A 1 81 ? 17.056 -16.527 -2.906 1.00 76.69 81 PRO A C 1
ATOM 646 O O . PRO A 1 81 ? 16.545 -15.587 -2.302 1.00 76.69 81 PRO A O 1
ATOM 649 N N . ASP A 1 82 ? 18.048 -16.367 -3.785 1.00 69.38 82 ASP A N 1
ATOM 650 C CA . ASP A 1 82 ? 18.745 -15.090 -4.027 1.00 69.38 82 ASP A CA 1
ATOM 651 C C . ASP A 1 82 ? 17.807 -13.934 -4.407 1.00 69.38 82 ASP A C 1
ATOM 653 O O . ASP A 1 82 ? 18.077 -12.789 -4.073 1.00 69.38 82 ASP A O 1
ATOM 657 N N . CYS A 1 83 ? 16.661 -14.215 -5.036 1.00 67.88 83 CYS A N 1
ATOM 658 C CA . CYS A 1 83 ? 15.660 -13.197 -5.373 1.00 67.88 83 CYS A CA 1
ATOM 659 C C . CYS A 1 83 ? 14.912 -12.604 -4.163 1.00 67.88 83 CYS A C 1
ATOM 661 O O . CYS A 1 83 ? 14.174 -11.634 -4.322 1.00 67.88 83 CYS A O 1
ATOM 663 N N . LEU A 1 84 ? 15.063 -13.193 -2.975 1.00 71.50 84 LEU A N 1
ATOM 664 C CA . LEU A 1 84 ? 14.483 -12.719 -1.715 1.00 71.50 84 LEU A CA 1
ATOM 665 C C . LEU A 1 84 ? 15.564 -12.288 -0.710 1.00 71.50 84 LEU A C 1
ATOM 667 O O . LEU A 1 84 ? 15.234 -11.844 0.391 1.00 71.50 84 LEU A O 1
ATOM 671 N N . THR A 1 85 ? 16.839 -12.427 -1.076 1.00 70.19 85 THR A N 1
ATOM 672 C CA . THR A 1 85 ? 17.993 -12.049 -0.259 1.00 70.19 85 THR A CA 1
ATOM 673 C C . THR A 1 85 ? 18.483 -10.680 -0.716 1.00 70.19 85 THR A C 1
ATOM 675 O O . THR A 1 85 ? 18.591 -10.472 -1.916 1.00 70.19 85 THR A O 1
ATOM 678 N N . ASP A 1 86 ? 18.733 -9.768 0.237 1.00 63.09 86 ASP A N 1
ATOM 679 C CA . ASP A 1 86 ? 19.215 -8.387 0.048 1.00 63.09 86 ASP A CA 1
ATOM 680 C C . ASP A 1 86 ? 18.700 -7.744 -1.228 1.00 63.09 86 ASP A C 1
ATOM 682 O O . ASP A 1 86 ? 19.383 -7.856 -2.234 1.00 63.09 86 ASP A O 1
ATOM 686 N N . GLY A 1 87 ? 17.518 -7.105 -1.147 1.00 56.59 87 GLY A N 1
ATOM 687 C CA . GLY A 1 87 ? 16.744 -6.464 -2.218 1.00 56.59 87 GLY A CA 1
ATOM 688 C C . GLY A 1 87 ? 17.577 -5.813 -3.313 1.00 56.59 87 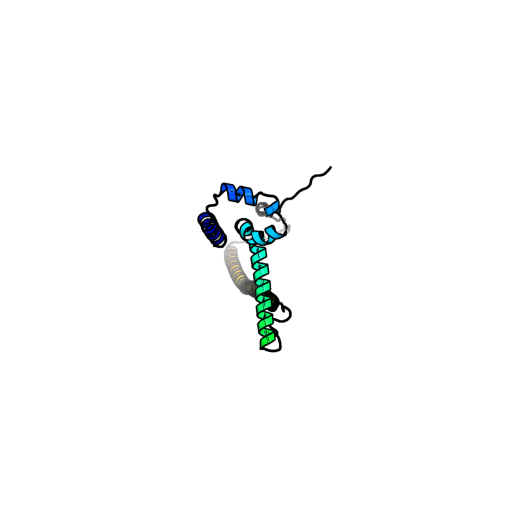GLY A C 1
ATOM 689 O O . GLY A 1 87 ? 17.611 -4.588 -3.428 1.00 56.59 87 GLY A O 1
ATOM 690 N N . SER A 1 88 ? 18.233 -6.657 -4.108 1.00 57.19 88 SER A N 1
ATOM 691 C CA . SER A 1 88 ? 19.021 -6.283 -5.248 1.00 57.19 88 SER A CA 1
ATOM 692 C C . SER A 1 88 ? 17.990 -5.603 -6.084 1.00 57.19 88 SER A C 1
ATOM 694 O O . SER A 1 88 ? 16.924 -6.154 -6.384 1.00 57.19 88 SER A O 1
ATOM 696 N N . ASP A 1 89 ? 18.273 -4.342 -6.320 1.00 61.41 89 ASP A N 1
ATOM 697 C CA . ASP A 1 89 ? 17.408 -3.442 -7.020 1.00 61.41 89 ASP A CA 1
ATOM 698 C C . ASP A 1 89 ? 17.428 -3.814 -8.504 1.00 61.41 89 ASP A C 1
ATOM 700 O O . ASP A 1 89 ? 17.655 -2.977 -9.357 1.00 61.41 89 ASP A O 1
ATOM 704 N N . VAL A 1 90 ? 17.253 -5.103 -8.817 1.00 65.62 90 VAL A N 1
ATOM 705 C CA . VAL A 1 90 ? 17.204 -5.692 -10.148 1.00 65.62 90 VAL A CA 1
ATOM 706 C C . VAL A 1 90 ? 16.189 -4.919 -10.967 1.00 65.62 90 VAL A C 1
ATOM 708 O O . VAL A 1 90 ? 16.405 -4.677 -12.144 1.00 65.62 90 VAL A O 1
ATOM 711 N N . PHE A 1 91 ? 15.106 -4.471 -10.330 1.00 63.56 91 PHE A N 1
ATOM 712 C CA . PHE A 1 91 ? 14.118 -3.629 -10.972 1.00 63.56 91 PHE A CA 1
ATOM 713 C C . PHE A 1 91 ? 14.687 -2.258 -11.370 1.00 63.56 91 PHE A C 1
ATOM 715 O O . PHE A 1 91 ? 14.667 -1.936 -12.555 1.00 63.56 91 PHE A O 1
ATOM 722 N N . THR A 1 92 ? 15.272 -1.481 -10.453 1.00 74.69 92 THR A N 1
ATOM 723 C CA . THR A 1 92 ? 15.857 -0.179 -10.827 1.00 74.69 92 THR A CA 1
ATOM 724 C C . THR A 1 92 ? 17.113 -0.333 -11.689 1.00 74.69 92 THR A C 1
ATOM 726 O O . THR A 1 92 ? 17.403 0.526 -12.515 1.00 74.69 92 THR A O 1
ATOM 729 N N . GLU A 1 93 ? 17.874 -1.417 -11.553 1.00 77.75 93 GLU A N 1
ATOM 730 C CA . GLU A 1 93 ? 19.038 -1.725 -12.386 1.00 77.75 93 GLU A CA 1
ATOM 731 C C . GLU A 1 93 ? 18.604 -2.000 -13.831 1.00 77.75 93 GLU A C 1
ATOM 733 O O . GLU A 1 93 ? 19.184 -1.433 -14.763 1.00 77.75 93 GLU A O 1
ATOM 738 N N . ILE A 1 94 ? 17.518 -2.760 -14.020 1.00 81.62 94 ILE A N 1
ATOM 739 C CA . ILE A 1 94 ? 16.865 -2.944 -15.322 1.00 81.62 94 ILE A CA 1
ATOM 740 C C . ILE A 1 94 ? 16.365 -1.600 -15.863 1.00 81.62 94 ILE A C 1
ATOM 742 O O . ILE A 1 94 ? 16.719 -1.242 -16.986 1.00 81.62 94 ILE A O 1
ATOM 746 N N . GLU A 1 95 ? 15.632 -0.807 -15.077 1.00 80.31 95 GLU A N 1
ATOM 747 C CA . GLU A 1 95 ? 15.133 0.508 -15.515 1.00 80.31 95 GLU A CA 1
ATOM 748 C C . GLU A 1 95 ? 16.274 1.457 -15.923 1.00 80.31 95 GLU A C 1
ATOM 750 O O . GLU A 1 95 ? 16.206 2.159 -16.938 1.00 80.31 95 GLU A O 1
ATOM 755 N N . GLN A 1 96 ? 17.375 1.468 -15.169 1.00 85.62 96 GLN A N 1
ATOM 756 C CA . GLN A 1 96 ? 18.567 2.249 -15.498 1.00 85.62 96 GLN A CA 1
ATOM 757 C C . GLN A 1 96 ? 19.208 1.782 -16.805 1.00 85.62 96 GLN A C 1
ATOM 759 O O . GLN A 1 96 ? 19.714 2.606 -17.579 1.00 85.62 96 GLN A O 1
ATOM 764 N N . GLN A 1 97 ? 19.222 0.474 -17.051 1.00 89.56 97 GLN A N 1
ATOM 765 C CA . GLN A 1 97 ? 19.776 -0.115 -18.260 1.00 89.56 97 GLN A CA 1
ATOM 766 C C . GLN A 1 97 ? 18.902 0.195 -19.482 1.00 89.56 97 GLN A C 1
ATOM 768 O O . GLN A 1 97 ? 19.429 0.617 -20.514 1.00 89.56 97 GLN A O 1
ATOM 773 N N . GLU A 1 98 ? 17.580 0.135 -19.344 1.00 88.19 98 GLU A N 1
ATOM 774 C CA . GLU A 1 98 ? 16.622 0.561 -20.368 1.00 88.19 98 GLU A CA 1
ATOM 775 C C . GLU A 1 98 ? 16.758 2.056 -20.690 1.00 88.19 98 GLU A C 1
ATOM 777 O O . GLU A 1 98 ? 16.869 2.443 -21.856 1.00 88.19 98 GLU A O 1
ATOM 782 N N . MET A 1 99 ? 16.880 2.908 -19.670 1.00 91.12 99 MET A N 1
ATOM 783 C CA . MET A 1 99 ? 17.124 4.348 -19.831 1.00 91.12 99 MET A CA 1
ATOM 784 C C . MET A 1 99 ? 18.459 4.667 -20.519 1.00 91.12 99 MET A C 1
ATOM 786 O O . MET A 1 99 ? 18.592 5.699 -21.185 1.00 91.12 99 MET A O 1
ATOM 790 N N . LYS A 1 100 ? 19.489 3.826 -20.360 1.00 93.62 100 LYS A N 1
ATOM 791 C CA . LYS A 1 100 ? 20.754 3.964 -21.107 1.00 93.62 100 LYS A CA 1
ATOM 792 C C . LYS A 1 100 ? 20.553 3.623 -22.582 1.00 93.62 100 LYS A C 1
ATOM 794 O O . LYS A 1 100 ? 20.997 4.391 -23.433 1.00 93.62 100 LYS A O 1
ATOM 799 N N . ILE A 1 101 ? 19.850 2.530 -22.876 1.00 95.44 101 ILE A N 1
ATOM 800 C CA . ILE A 1 101 ? 19.542 2.118 -24.251 1.00 95.44 101 ILE A CA 1
ATOM 801 C C . ILE A 1 101 ? 18.710 3.197 -24.951 1.00 95.44 101 ILE A C 1
ATOM 803 O O . ILE A 1 101 ? 19.070 3.629 -26.043 1.00 95.44 101 ILE A O 1
ATOM 807 N N . LEU A 1 102 ? 17.652 3.696 -24.306 1.00 94.12 102 LEU A N 1
ATOM 808 C CA . LEU A 1 102 ? 16.776 4.719 -24.878 1.00 94.12 102 LEU A CA 1
ATOM 809 C C . LEU A 1 102 ? 17.536 6.010 -25.219 1.00 94.12 102 LEU A C 1
ATOM 811 O O . LEU A 1 102 ? 17.367 6.561 -26.307 1.00 94.12 102 LEU A O 1
ATOM 815 N N . ARG A 1 103 ? 18.419 6.472 -24.323 1.00 91.75 103 ARG A N 1
ATOM 816 C CA . ARG A 1 103 ? 19.271 7.644 -24.580 1.00 91.75 103 ARG A CA 1
ATOM 817 C C . ARG A 1 103 ? 20.196 7.435 -25.770 1.00 91.75 103 ARG A C 1
ATOM 819 O O . ARG A 1 103 ? 20.336 8.334 -26.593 1.00 91.75 103 ARG A O 1
ATOM 826 N N . GLU A 1 104 ? 20.806 6.260 -25.866 1.00 94.31 104 GLU A N 1
ATOM 827 C CA . GLU A 1 104 ? 21.733 5.943 -26.947 1.00 94.31 104 GLU A CA 1
ATOM 828 C C . GLU A 1 104 ? 21.020 5.841 -28.302 1.00 94.31 104 GLU A C 1
ATOM 830 O O . GLU A 1 104 ? 21.525 6.347 -29.304 1.00 94.31 104 GLU A O 1
ATOM 835 N N . VAL A 1 105 ? 19.814 5.266 -28.333 1.00 96.81 105 VAL A N 1
ATOM 836 C CA . VAL A 1 105 ? 18.971 5.216 -29.538 1.00 96.81 105 VAL A CA 1
ATOM 837 C C . VAL A 1 105 ? 18.576 6.622 -29.988 1.00 96.81 105 VAL A C 1
ATOM 839 O O . VAL A 1 105 ? 18.728 6.949 -31.164 1.00 96.81 105 VAL A O 1
ATOM 842 N N . LEU A 1 106 ? 18.125 7.480 -29.066 1.00 93.50 106 LEU A N 1
ATOM 843 C CA . LEU A 1 106 ? 17.774 8.869 -29.381 1.00 93.50 106 LEU A CA 1
ATOM 844 C C . LEU A 1 106 ? 18.984 9.667 -29.882 1.00 93.50 106 LEU A C 1
ATOM 846 O O . LEU A 1 106 ? 18.860 10.438 -30.832 1.00 93.50 106 LEU A O 1
ATOM 850 N N . ARG A 1 107 ? 20.161 9.455 -29.281 1.00 96.38 107 ARG A N 1
ATOM 851 C CA . ARG A 1 107 ? 21.417 10.083 -29.708 1.00 96.38 107 ARG A CA 1
ATOM 852 C C . ARG A 1 107 ? 21.785 9.673 -31.134 1.00 96.38 107 ARG A C 1
ATOM 854 O O . ARG A 1 107 ? 21.975 10.543 -31.977 1.00 96.38 107 ARG A O 1
ATOM 861 N N . LYS A 1 108 ? 21.824 8.367 -31.419 1.00 95.44 108 LYS A N 1
ATOM 862 C CA . LYS A 1 108 ? 22.150 7.852 -32.758 1.00 95.44 108 LYS A CA 1
ATOM 863 C C . LYS A 1 108 ? 21.142 8.300 -33.806 1.00 95.44 108 LYS A C 1
ATOM 865 O O . LYS A 1 108 ? 21.543 8.763 -34.864 1.00 95.44 108 LYS A O 1
ATOM 870 N N . SER A 1 109 ? 19.848 8.236 -33.495 1.00 94.75 109 SER A N 1
ATOM 871 C CA . SER A 1 109 ? 18.802 8.681 -34.419 1.00 94.75 109 SER A CA 1
ATOM 872 C C . SER A 1 109 ? 18.931 10.168 -34.756 1.00 94.75 109 SER A C 1
ATOM 874 O O . SER A 1 109 ? 18.750 10.550 -35.913 1.00 94.75 109 SER A O 1
ATOM 876 N N . LYS A 1 110 ? 19.291 11.005 -33.773 1.00 95.25 110 LYS A N 1
ATOM 877 C CA . LYS A 1 110 ? 19.563 12.426 -34.001 1.00 95.25 110 LYS A CA 1
ATOM 878 C C . LYS A 1 110 ? 20.781 12.633 -34.910 1.00 95.25 110 LYS A C 1
ATOM 880 O O . LYS A 1 110 ? 20.684 13.379 -35.878 1.00 95.25 110 LYS A O 1
ATOM 885 N N . GLU A 1 111 ? 21.893 11.960 -34.630 1.00 94.69 111 GLU A N 1
ATOM 886 C CA . GLU A 1 111 ? 23.131 12.074 -35.419 1.00 94.69 111 GLU A CA 1
ATOM 887 C C . GLU A 1 111 ? 22.945 11.58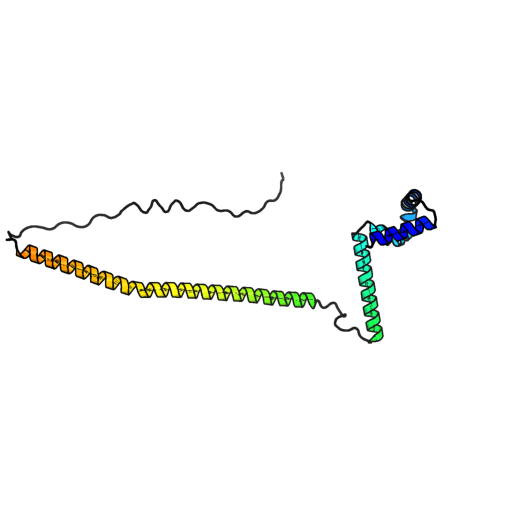8 -36.861 1.00 94.69 111 GLU A C 1
ATOM 889 O O . GLU A 1 111 ? 23.374 12.247 -37.806 1.00 94.69 111 GLU A O 1
ATOM 894 N N . GLU A 1 112 ? 22.259 10.460 -37.048 1.00 91.94 112 GLU A N 1
ATOM 895 C CA . GLU A 1 112 ? 21.922 9.927 -38.370 1.00 91.94 112 GLU A CA 1
ATOM 896 C C . GLU A 1 112 ? 21.040 10.892 -39.164 1.00 91.94 112 GLU A C 1
ATOM 898 O O . GLU A 1 112 ? 21.271 11.108 -40.357 1.00 91.94 112 GLU A O 1
ATOM 903 N N . TYR A 1 113 ? 20.061 11.518 -38.505 1.00 92.31 113 TYR A N 1
ATOM 904 C CA . TYR A 1 113 ? 19.218 12.525 -39.138 1.00 92.31 113 TYR A CA 1
ATOM 905 C C . TYR A 1 113 ? 20.027 13.752 -39.571 1.00 92.31 113 TYR A C 1
ATOM 907 O O . TYR A 1 113 ? 19.894 14.197 -40.710 1.00 92.31 113 TYR A O 1
ATOM 915 N N . GLU A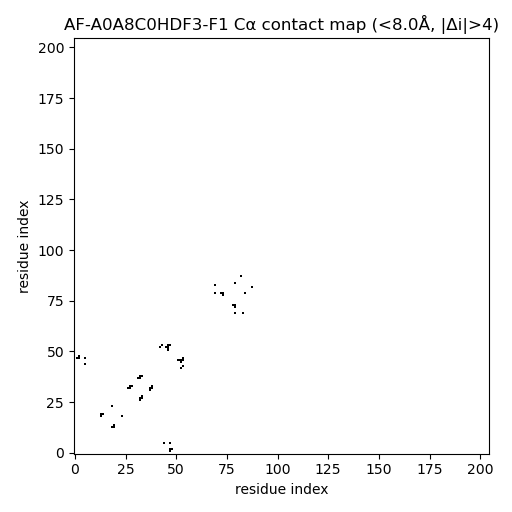 1 114 ? 20.889 14.283 -38.703 1.00 92.50 114 GLU A N 1
ATOM 916 C CA . GLU A 1 114 ? 21.737 15.442 -39.008 1.00 92.50 114 GLU A CA 1
ATOM 917 C C . GLU A 1 114 ? 22.696 15.157 -40.172 1.00 92.50 114 GLU A C 1
ATOM 919 O O . GLU A 1 114 ? 22.779 15.955 -41.110 1.00 92.50 114 GLU A O 1
ATOM 924 N N . MET A 1 115 ? 23.344 13.987 -40.175 1.00 91.00 115 MET A N 1
ATOM 925 C CA . MET A 1 115 ? 24.209 13.558 -41.276 1.00 91.00 115 MET A CA 1
ATOM 926 C C . MET A 1 115 ? 23.445 13.440 -42.597 1.00 91.00 115 MET A C 1
ATOM 928 O O . 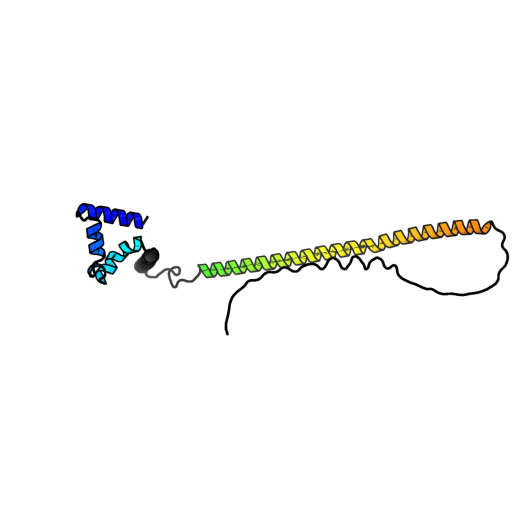MET A 1 115 ? 23.929 13.902 -43.633 1.00 91.00 115 MET A O 1
ATOM 932 N N . GLU A 1 116 ? 22.244 12.856 -42.595 1.00 89.81 116 GLU A N 1
ATOM 933 C CA . GLU A 1 116 ? 21.448 12.748 -43.820 1.00 89.81 116 GLU A CA 1
ATOM 934 C C . GLU A 1 116 ? 20.962 14.123 -44.306 1.00 89.81 116 GLU A C 1
ATOM 936 O O . GLU A 1 116 ? 20.918 14.360 -45.515 1.00 89.81 116 GLU A O 1
ATOM 941 N N . GLN A 1 117 ? 20.653 15.056 -43.400 1.00 87.25 117 GLN A N 1
ATOM 942 C CA . GLN A 1 117 ? 20.314 16.438 -43.758 1.00 87.25 117 GLN A CA 1
ATOM 943 C C . GLN A 1 117 ? 21.501 17.185 -44.376 1.00 87.25 117 GLN A C 1
ATOM 945 O O . GLN A 1 117 ? 21.345 17.859 -45.395 1.00 87.25 117 GLN A O 1
ATOM 950 N N . GLU A 1 118 ? 22.702 17.034 -43.817 1.00 88.62 118 GLU A N 1
ATOM 951 C CA . GLU A 1 118 ? 23.932 17.583 -44.396 1.00 88.62 118 GLU A CA 1
ATOM 952 C C . GLU A 1 118 ? 24.194 17.002 -45.788 1.00 88.62 118 GLU A C 1
ATOM 954 O O . GLU A 1 118 ? 24.487 17.731 -46.736 1.00 88.62 118 GLU A O 1
ATOM 959 N N . ARG A 1 119 ? 24.011 15.689 -45.943 1.00 87.50 119 ARG A N 1
ATOM 960 C CA . ARG A 1 119 ? 24.194 15.003 -47.221 1.00 87.50 119 ARG A CA 1
ATOM 961 C C . ARG A 1 119 ? 23.189 15.476 -48.271 1.00 87.50 119 ARG A C 1
ATOM 963 O O . ARG A 1 119 ? 23.564 15.641 -49.431 1.00 87.50 119 ARG A O 1
ATOM 970 N N . LYS A 1 120 ? 21.933 15.723 -47.885 1.00 84.75 120 LYS A N 1
ATOM 971 C CA . LYS A 1 120 ? 20.910 16.320 -48.761 1.00 84.75 120 LYS A CA 1
ATOM 972 C C . LYS A 1 120 ? 21.287 17.741 -49.174 1.00 84.75 120 LYS A C 1
ATOM 974 O O . LYS A 1 120 ? 21.375 17.998 -50.371 1.00 84.75 120 LYS A O 1
ATOM 979 N N . ARG A 1 121 ? 21.634 18.610 -48.218 1.00 81.81 121 ARG A N 1
ATOM 980 C CA . ARG A 1 121 ? 22.118 19.974 -48.494 1.00 81.81 121 ARG A CA 1
ATOM 981 C C . ARG A 1 121 ? 23.329 19.987 -49.425 1.00 81.81 121 ARG A C 1
ATOM 983 O O . ARG A 1 121 ? 23.378 20.765 -50.370 1.00 81.81 121 ARG A O 1
ATOM 990 N N . SER A 1 122 ? 24.310 19.123 -49.179 1.00 76.81 122 SER A N 1
ATOM 991 C CA . SER A 1 122 ? 25.531 19.052 -49.987 1.00 76.81 122 SER A CA 1
ATOM 992 C C . SER A 1 122 ? 25.238 18.611 -51.427 1.00 76.81 122 SER A C 1
ATOM 994 O O . SER A 1 122 ? 25.766 19.192 -52.374 1.00 76.81 122 SER A O 1
ATOM 996 N N . LYS A 1 123 ? 24.323 17.651 -51.617 1.00 79.19 123 LYS A N 1
ATOM 997 C CA . LYS A 1 123 ? 23.847 17.247 -52.950 1.00 79.19 123 LYS A CA 1
ATOM 998 C C . LYS A 1 123 ? 23.077 18.349 -53.669 1.00 79.19 123 LYS A C 1
ATOM 1000 O O . LYS A 1 123 ? 23.266 18.523 -54.867 1.00 79.19 123 LYS A O 1
ATOM 1005 N N . GLU A 1 124 ? 22.216 19.079 -52.967 1.00 70.94 124 GLU A N 1
ATOM 1006 C CA . GLU A 1 124 ? 21.480 20.215 -53.537 1.00 70.94 124 GLU A CA 1
ATOM 1007 C C . GLU A 1 124 ? 22.439 21.312 -54.017 1.00 70.94 124 GLU A C 1
ATOM 1009 O O . GLU A 1 124 ? 22.303 21.800 -55.138 1.00 70.94 124 GLU A O 1
ATOM 1014 N N . VAL A 1 125 ? 23.472 21.622 -53.228 1.00 72.88 125 VAL A N 1
ATOM 1015 C CA . VAL A 1 125 ? 24.530 22.574 -53.608 1.00 72.88 125 VAL A CA 1
ATOM 1016 C C . VAL A 1 125 ? 25.351 22.065 -54.799 1.00 72.88 125 VAL A C 1
ATOM 1018 O O . VAL A 1 125 ? 25.635 22.834 -55.716 1.00 72.88 125 VAL A O 1
ATOM 1021 N N . SER A 1 126 ? 25.699 20.775 -54.833 1.00 66.88 126 SER A N 1
ATOM 1022 C CA . SER A 1 126 ? 26.419 20.170 -55.964 1.00 66.88 126 SER A CA 1
ATOM 1023 C C . SER A 1 126 ? 25.606 20.228 -57.263 1.00 66.88 126 SER A C 1
ATOM 1025 O O . SER A 1 126 ? 26.141 20.625 -58.293 1.00 66.88 126 SER A O 1
ATOM 1027 N N . ASN A 1 127 ? 24.311 19.896 -57.212 1.00 66.50 127 ASN A N 1
ATOM 1028 C CA . ASN A 1 127 ? 23.417 19.953 -58.375 1.00 66.50 127 ASN A CA 1
ATOM 1029 C C . ASN A 1 127 ? 23.245 21.386 -58.914 1.00 66.50 127 ASN A C 1
ATOM 1031 O O . ASN A 1 127 ? 23.195 21.585 -60.126 1.00 66.50 127 ASN A O 1
ATOM 1035 N N . LEU A 1 128 ? 23.171 22.392 -58.033 1.00 61.06 128 LEU A N 1
ATOM 1036 C CA . LEU A 1 128 ? 23.112 23.804 -58.435 1.00 61.06 128 LEU A CA 1
ATOM 1037 C C . LEU A 1 128 ? 24.422 24.272 -59.087 1.00 61.06 128 LEU A C 1
ATOM 1039 O O . LEU A 1 128 ? 24.388 24.973 -60.097 1.00 61.06 128 LEU A O 1
ATOM 1043 N N . SER A 1 129 ? 25.568 23.847 -58.547 1.00 65.25 129 SER A N 1
ATOM 1044 C CA . SER A 1 129 ? 26.896 24.185 -59.076 1.00 65.25 129 SER A CA 1
ATOM 1045 C C . SER A 1 129 ? 27.162 23.583 -60.463 1.00 65.25 129 SER A C 1
ATOM 1047 O O . SER A 1 129 ? 27.834 24.196 -61.285 1.00 65.25 129 SER A O 1
ATOM 1049 N N . GLU A 1 130 ? 26.620 22.399 -60.761 1.00 61.72 130 GLU A N 1
ATOM 1050 C CA . GLU A 1 130 ? 26.846 21.712 -62.042 1.00 61.72 130 GLU A CA 1
ATOM 1051 C C . GLU A 1 130 ? 25.999 22.293 -63.195 1.00 61.72 130 GLU A C 1
ATOM 1053 O O . GLU A 1 130 ? 26.427 22.297 -64.351 1.00 61.72 130 GLU A O 1
ATOM 1058 N N . LEU A 1 131 ? 24.824 22.858 -62.891 1.00 60.69 131 LEU A N 1
ATOM 1059 C CA . LEU A 1 131 ? 23.928 23.472 -63.881 1.00 60.69 131 LEU A CA 1
ATOM 1060 C C . LEU A 1 131 ? 24.275 24.936 -64.210 1.00 60.69 131 LEU A C 1
ATOM 1062 O O . LEU A 1 131 ? 23.984 25.401 -65.314 1.00 60.69 131 LEU A O 1
ATOM 1066 N N . GLU A 1 132 ? 24.911 25.661 -63.290 1.00 67.75 132 GLU A N 1
ATOM 1067 C CA . GLU A 1 132 ? 25.279 27.078 -63.450 1.00 67.75 132 GLU A CA 1
ATOM 1068 C C . GLU A 1 132 ? 26.218 27.345 -64.655 1.00 67.75 132 GLU A C 1
ATOM 1070 O O . GLU A 1 132 ? 25.854 28.125 -65.541 1.00 67.75 132 GLU A O 1
ATOM 1075 N N . PRO A 1 133 ? 27.375 26.662 -64.807 1.00 68.88 133 PRO A N 1
ATOM 1076 C CA . PRO A 1 133 ? 28.325 26.943 -65.886 1.00 68.88 133 PRO A CA 1
ATOM 1077 C C . PRO A 1 133 ? 27.758 26.689 -67.286 1.00 68.88 133 PRO A C 1
ATOM 1079 O O . PRO A 1 133 ? 28.069 27.420 -68.228 1.00 68.88 133 PRO A O 1
ATOM 1082 N N . HIS A 1 134 ? 26.920 25.659 -67.440 1.00 71.25 134 HIS A N 1
ATOM 1083 C CA . HIS A 1 134 ? 26.337 25.297 -68.731 1.00 71.25 134 HIS A CA 1
ATOM 1084 C C . HIS A 1 134 ? 25.285 26.320 -69.187 1.00 71.25 134 HIS A C 1
ATOM 1086 O O . HIS A 1 134 ? 25.279 26.734 -70.351 1.00 71.25 134 HIS A O 1
ATOM 1092 N N . HIS A 1 135 ? 24.433 26.787 -68.269 1.00 74.44 135 HIS A N 1
ATOM 1093 C CA . HIS A 1 135 ? 23.445 27.825 -68.568 1.00 74.44 135 HIS A CA 1
ATOM 1094 C C . HIS A 1 135 ? 24.096 29.181 -68.864 1.00 74.44 135 HIS A C 1
ATOM 1096 O O . HIS A 1 135 ? 23.666 29.876 -69.791 1.00 74.44 135 HIS A O 1
ATOM 1102 N N . LEU A 1 136 ? 25.165 29.538 -68.143 1.00 74.38 136 LEU A N 1
ATOM 1103 C CA . LEU A 1 136 ? 25.924 30.764 -68.396 1.00 74.38 136 LEU A CA 1
ATOM 1104 C C . LEU A 1 136 ? 26.589 30.754 -69.781 1.00 74.38 136 LEU A C 1
ATOM 1106 O O . LEU A 1 136 ? 26.504 31.750 -70.500 1.00 74.38 136 LEU A O 1
ATOM 1110 N N . ARG A 1 137 ? 27.160 29.619 -70.210 1.00 81.62 137 ARG A N 1
ATOM 1111 C CA . ARG A 1 137 ? 27.764 29.473 -71.548 1.00 81.62 137 ARG A CA 1
ATOM 1112 C C . ARG A 1 137 ? 26.745 29.615 -72.678 1.00 81.62 137 ARG A C 1
ATOM 1114 O O . ARG A 1 137 ? 26.981 30.359 -73.625 1.00 81.62 137 ARG A O 1
ATOM 1121 N N . GLN A 1 138 ? 25.584 28.964 -72.563 1.00 82.94 138 GLN A N 1
ATOM 1122 C CA . GLN A 1 138 ? 24.503 29.118 -73.549 1.00 82.94 138 GLN A CA 1
ATOM 1123 C C . GLN A 1 138 ? 24.013 30.566 -73.648 1.00 82.94 138 GLN A C 1
ATOM 1125 O O . GLN A 1 138 ? 23.748 31.067 -74.744 1.00 82.94 138 GLN A O 1
ATOM 1130 N N . ARG A 1 139 ? 23.901 31.254 -72.506 1.00 84.88 139 ARG A N 1
ATOM 1131 C CA . ARG A 1 139 ? 23.525 32.670 -72.453 1.00 84.88 139 ARG A CA 1
ATOM 1132 C C . ARG A 1 139 ? 24.574 33.546 -73.139 1.00 84.88 139 ARG A C 1
ATOM 1134 O O . ARG A 1 139 ? 24.201 34.441 -73.898 1.00 84.88 139 ARG A O 1
ATOM 1141 N N . GLU A 1 140 ? 25.855 33.293 -72.883 1.00 85.19 140 GLU A N 1
ATOM 1142 C CA . GLU A 1 140 ? 26.974 34.012 -73.494 1.00 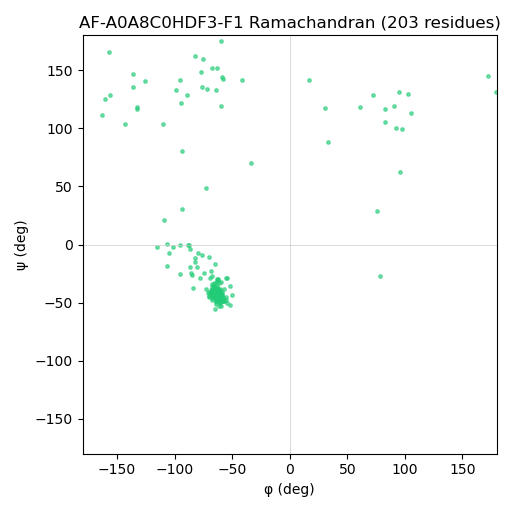85.19 140 GLU A CA 1
ATOM 1143 C C . GLU A 1 140 ? 26.977 33.850 -75.018 1.00 85.19 140 GLU A C 1
ATOM 1145 O O . GLU A 1 140 ? 26.989 34.850 -75.739 1.00 85.19 140 GLU A O 1
ATOM 1150 N N . ASP A 1 141 ? 26.867 32.615 -75.514 1.00 91.69 141 ASP A N 1
ATOM 1151 C CA . ASP A 1 141 ? 26.847 32.321 -76.949 1.00 91.69 141 ASP A CA 1
ATOM 1152 C C . ASP A 1 141 ? 25.646 32.978 -77.650 1.00 91.69 141 ASP A C 1
ATOM 1154 O O . ASP A 1 141 ? 25.793 33.583 -78.718 1.00 91.69 141 ASP A 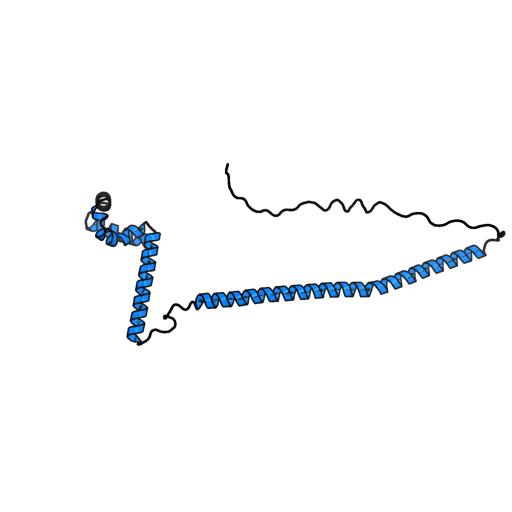O 1
ATOM 1158 N N . TYR A 1 142 ? 24.467 32.956 -77.021 1.00 90.69 142 TYR A N 1
ATOM 1159 C CA . TYR A 1 142 ? 23.270 33.624 -77.540 1.00 90.69 142 TYR A CA 1
ATOM 1160 C C . TYR A 1 142 ? 23.433 35.151 -77.624 1.00 90.69 142 TYR A C 1
ATOM 1162 O O . TYR A 1 142 ? 23.065 35.782 -78.621 1.00 90.69 142 TYR A O 1
ATOM 1170 N N . LEU A 1 143 ? 23.994 35.770 -76.582 1.00 91.12 143 LEU A N 1
ATOM 1171 C CA . LEU A 1 143 ? 24.244 37.213 -76.557 1.00 91.12 143 LEU A CA 1
ATOM 1172 C C . LEU A 1 143 ? 25.318 37.616 -77.570 1.00 91.12 143 LEU A C 1
ATOM 1174 O O . LEU A 1 143 ? 25.171 38.634 -78.253 1.00 91.12 143 LEU A O 1
ATOM 1178 N N . LYS A 1 144 ? 26.363 36.799 -77.715 1.00 95.06 144 LYS A N 1
ATOM 1179 C CA . LYS A 1 144 ? 27.417 36.981 -78.712 1.00 95.06 144 LYS A CA 1
ATOM 1180 C C . LYS A 1 144 ? 26.850 36.922 -80.128 1.00 95.06 144 LYS A C 1
ATOM 1182 O O . LYS A 1 144 ? 27.119 37.823 -80.918 1.00 95.06 144 LYS A O 1
ATOM 1187 N N . GLN A 1 145 ? 25.993 35.942 -80.416 1.00 94.94 145 GLN A N 1
ATOM 1188 C CA . GLN A 1 145 ? 25.296 35.850 -81.698 1.00 94.94 145 GLN A CA 1
ATOM 1189 C C . GLN A 1 145 ? 24.458 37.106 -81.969 1.00 94.94 145 GLN A C 1
ATOM 1191 O O . GLN A 1 145 ? 24.570 37.694 -83.042 1.00 94.94 145 GLN A O 1
ATOM 1196 N N . LYS A 1 146 ? 23.664 37.574 -80.994 1.00 90.38 146 LYS A N 1
ATOM 1197 C CA . LYS A 1 146 ? 22.886 38.818 -81.140 1.00 90.38 146 LYS A CA 1
ATOM 1198 C C . LYS A 1 146 ? 23.761 40.035 -81.429 1.00 90.38 146 LYS A C 1
ATOM 1200 O O . LYS A 1 146 ? 23.403 40.849 -82.281 1.00 90.38 146 LYS A O 1
ATOM 1205 N N . ARG A 1 147 ? 24.897 40.162 -80.737 1.00 89.81 147 ARG A N 1
ATOM 1206 C CA . ARG A 1 147 ? 25.874 41.231 -80.978 1.00 89.81 147 ARG A CA 1
ATOM 1207 C C . ARG A 1 147 ? 26.422 41.156 -82.399 1.00 89.81 147 ARG A C 1
ATOM 1209 O O . ARG A 1 147 ? 26.472 42.178 -83.076 1.00 89.81 147 ARG A O 1
ATOM 1216 N N . ASP A 1 148 ? 26.820 39.973 -82.847 1.00 92.62 148 ASP A N 1
ATOM 1217 C CA . ASP A 1 148 ? 27.437 39.789 -84.160 1.00 92.62 148 ASP A CA 1
ATOM 1218 C C . ASP A 1 148 ? 26.431 40.082 -85.285 1.00 92.62 148 ASP A C 1
ATOM 1220 O O . ASP A 1 148 ? 26.765 40.798 -86.229 1.00 92.62 148 ASP A O 1
ATOM 1224 N N . THR A 1 149 ? 25.170 39.666 -85.126 1.00 91.50 149 THR A N 1
ATOM 1225 C CA . THR A 1 149 ? 24.067 40.041 -86.025 1.00 91.50 149 THR A CA 1
ATOM 1226 C C . THR A 1 149 ? 23.867 41.557 -86.074 1.00 91.50 149 THR A C 1
ATOM 1228 O O . THR A 1 149 ? 23.804 42.135 -87.158 1.00 91.50 149 THR A O 1
ATOM 1231 N N . LEU A 1 150 ? 23.825 42.231 -84.919 1.00 88.88 150 LEU A N 1
ATOM 1232 C CA . LEU A 1 150 ? 23.700 43.692 -84.857 1.00 88.88 150 LEU A CA 1
ATOM 1233 C C . LEU A 1 150 ? 24.873 44.406 -85.536 1.00 88.88 150 LEU A C 1
ATOM 1235 O O . LEU A 1 150 ? 24.671 45.376 -86.264 1.00 88.88 150 LEU A O 1
ATOM 1239 N N . MET A 1 151 ? 26.100 43.934 -85.315 1.00 86.12 151 MET A N 1
ATOM 1240 C CA . MET A 1 151 ? 27.298 44.511 -85.924 1.00 86.12 151 MET A CA 1
ATOM 1241 C C . MET A 1 151 ? 27.329 44.283 -87.438 1.00 86.12 151 MET A C 1
ATOM 1243 O O . MET A 1 151 ? 27.741 45.185 -88.168 1.00 86.12 151 MET A O 1
ATOM 1247 N N . ALA A 1 152 ? 26.850 43.133 -87.921 1.00 87.44 152 ALA A N 1
ATOM 1248 C CA . ALA A 1 152 ? 26.697 42.854 -89.346 1.00 87.44 152 ALA A CA 1
ATOM 1249 C C . ALA A 1 152 ? 25.672 43.796 -89.996 1.00 87.44 152 ALA A C 1
ATOM 1251 O O . ALA A 1 152 ? 26.004 44.470 -90.970 1.00 87.44 152 ALA A O 1
ATOM 1252 N N . MET A 1 153 ? 24.486 43.941 -89.395 1.00 82.50 153 MET A N 1
ATOM 1253 C CA . MET A 1 153 ? 23.455 44.874 -89.868 1.00 82.50 153 MET A CA 1
ATOM 1254 C C . MET A 1 153 ? 23.952 46.328 -89.845 1.00 82.50 153 MET A C 1
ATOM 1256 O O . MET A 1 153 ? 23.745 47.084 -90.789 1.00 82.50 153 MET A O 1
ATOM 1260 N N . LYS A 1 154 ? 24.682 46.732 -88.796 1.00 78.56 154 LYS A N 1
ATOM 1261 C CA . LYS A 1 154 ? 25.279 48.074 -88.697 1.00 78.56 154 LYS A CA 1
ATOM 1262 C C . LYS A 1 154 ? 26.369 48.307 -89.746 1.00 78.56 154 LYS A C 1
ATOM 1264 O O . LYS A 1 154 ? 26.492 49.422 -90.247 1.00 78.56 154 LYS A O 1
ATOM 1269 N N . LYS A 1 155 ? 27.170 47.285 -90.068 1.00 80.31 155 LYS A N 1
ATOM 1270 C CA . LYS A 1 155 ? 28.209 47.345 -91.107 1.00 80.31 155 LYS A CA 1
ATOM 1271 C C . LYS A 1 155 ? 27.596 47.478 -92.499 1.00 80.31 155 LYS A C 1
ATOM 1273 O O . LYS A 1 155 ? 28.074 48.294 -93.279 1.00 80.31 155 LYS A O 1
ATOM 1278 N N . GLU A 1 156 ? 26.534 46.730 -92.780 1.00 73.44 156 GLU A N 1
ATOM 1279 C CA . GLU A 1 156 ? 25.790 46.822 -94.038 1.00 73.44 156 GLU A CA 1
ATOM 1280 C C . GLU A 1 156 ? 25.165 48.214 -94.214 1.00 73.44 156 GLU A C 1
ATOM 1282 O O . GLU A 1 156 ? 25.358 48.847 -95.250 1.00 73.44 156 GLU A O 1
ATOM 1287 N N . SER A 1 157 ? 24.568 48.772 -93.155 1.00 68.25 157 SER A N 1
ATOM 1288 C CA . SER A 1 157 ? 24.084 50.160 -93.153 1.00 68.25 157 SER A CA 1
ATOM 1289 C C . SER A 1 157 ? 25.203 51.201 -93.324 1.00 68.25 157 SER A C 1
ATOM 1291 O O . SER A 1 157 ? 24.974 52.247 -93.925 1.00 68.25 157 SER A O 1
ATOM 1293 N N . ARG A 1 158 ? 26.428 50.932 -92.837 1.00 59.06 158 ARG A N 1
ATOM 1294 C CA . ARG A 1 158 ? 27.608 51.808 -93.016 1.00 59.06 158 ARG A CA 1
ATOM 1295 C C . ARG A 1 158 ? 28.203 51.758 -94.424 1.00 59.06 158 ARG A C 1
ATOM 1297 O O . ARG A 1 158 ? 28.850 52.722 -94.816 1.00 59.06 158 ARG A O 1
ATOM 1304 N N . ASN A 1 159 ? 27.998 50.672 -95.170 1.00 57.72 159 ASN A N 1
ATOM 1305 C CA . ASN A 1 159 ? 28.466 50.541 -96.553 1.00 57.72 159 ASN A CA 1
ATOM 1306 C C . ASN A 1 159 ? 27.607 51.327 -97.564 1.00 57.72 159 ASN A C 1
ATOM 1308 O O . ASN A 1 159 ? 28.023 51.467 -98.710 1.00 57.72 159 ASN A O 1
ATOM 1312 N N . ASN A 1 160 ? 26.459 51.874 -97.146 1.00 56.22 160 ASN A N 1
ATOM 1313 C CA . ASN A 1 160 ? 25.518 52.592 -98.012 1.00 56.22 160 ASN A CA 1
ATOM 1314 C C . ASN A 1 160 ? 25.468 54.123 -97.780 1.00 56.22 160 ASN A C 1
ATOM 1316 O O . ASN A 1 160 ? 24.488 54.755 -98.167 1.00 56.22 160 ASN A O 1
ATOM 1320 N N . LEU A 1 161 ? 26.494 54.752 -97.181 1.00 47.81 161 LEU A N 1
ATOM 1321 C CA . LEU A 1 161 ? 26.561 56.221 -97.041 1.00 47.81 161 LEU A CA 1
ATOM 1322 C C . LEU A 1 161 ? 27.967 56.777 -97.367 1.00 47.81 161 LEU A C 1
ATOM 1324 O O . LEU A 1 161 ? 28.948 56.204 -96.886 1.00 47.81 161 LEU A O 1
ATOM 1328 N N . PRO A 1 162 ? 28.108 57.882 -98.137 1.00 44.28 162 PRO A N 1
ATOM 1329 C CA . PRO A 1 162 ? 29.410 58.486 -98.420 1.00 44.28 162 PRO A CA 1
ATOM 1330 C C . PRO A 1 162 ? 29.969 59.183 -97.173 1.00 44.28 162 PRO A C 1
ATOM 1332 O O . PRO A 1 162 ? 29.263 59.929 -96.495 1.00 44.28 162 PRO A O 1
ATOM 1335 N N . THR A 1 163 ? 31.247 58.958 -96.879 1.00 42.62 163 THR A N 1
ATOM 1336 C CA . THR A 1 163 ? 31.994 59.648 -95.820 1.00 42.62 163 THR A CA 1
ATOM 1337 C C . THR A 1 163 ? 32.198 61.132 -96.138 1.00 42.62 163 THR A C 1
ATOM 1339 O O . THR A 1 163 ? 32.394 61.501 -97.297 1.00 42.62 163 THR A O 1
ATOM 1342 N N . PRO A 1 164 ? 32.318 61.969 -95.092 1.00 42.00 164 PRO A N 1
ATOM 1343 C CA . PRO A 1 164 ? 33.442 62.889 -95.102 1.00 42.00 164 PRO A CA 1
ATOM 1344 C C . PRO A 1 164 ? 34.302 62.808 -93.835 1.00 42.00 164 PRO A C 1
ATOM 1346 O O . PRO A 1 164 ? 33.827 62.623 -92.721 1.00 42.00 164 PRO A O 1
ATOM 1349 N N . ASN A 1 165 ? 35.590 62.915 -94.145 1.00 30.92 165 ASN A N 1
ATOM 1350 C CA . ASN A 1 165 ? 36.817 63.213 -93.417 1.00 30.92 165 ASN A CA 1
ATOM 1351 C C . ASN A 1 165 ? 36.960 63.154 -91.885 1.00 30.92 165 ASN A C 1
ATOM 1353 O O . ASN A 1 165 ? 36.143 63.610 -91.095 1.00 30.92 165 ASN A O 1
ATOM 1357 N N . ILE A 1 166 ? 38.153 62.655 -91.562 1.00 41.94 166 ILE A N 1
ATOM 1358 C CA . ILE A 1 166 ? 38.878 62.568 -90.298 1.00 41.94 166 ILE A CA 1
ATOM 1359 C C . ILE A 1 166 ? 39.203 63.978 -89.786 1.00 41.94 166 ILE A C 1
ATOM 1361 O O . ILE A 1 166 ? 39.700 64.779 -90.569 1.00 41.94 166 ILE A O 1
ATOM 1365 N N . ASP A 1 167 ? 38.951 64.261 -88.502 1.00 34.06 167 ASP A N 1
ATOM 1366 C CA . ASP A 1 167 ? 39.963 64.758 -87.551 1.00 34.06 167 ASP A CA 1
ATOM 1367 C C . ASP A 1 167 ? 39.361 65.176 -86.190 1.00 34.06 167 ASP A C 1
ATOM 1369 O O . ASP A 1 167 ? 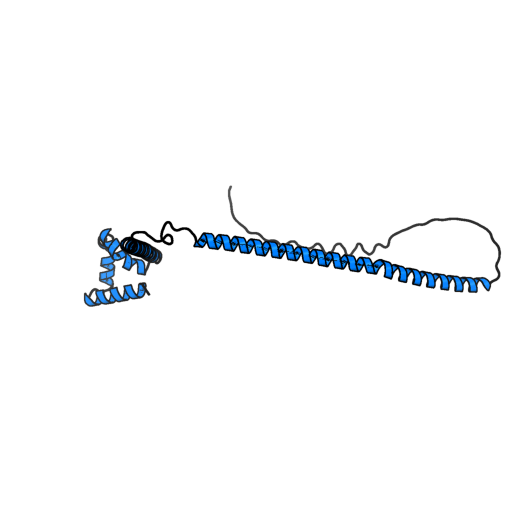38.285 65.759 -86.121 1.00 34.06 167 ASP A O 1
ATOM 1373 N N . GLN A 1 168 ? 40.150 64.932 -85.133 1.00 32.84 168 GLN A N 1
ATOM 1374 C CA . GLN A 1 168 ? 40.103 65.497 -83.768 1.00 32.84 168 GLN A CA 1
ATOM 1375 C C . GLN A 1 168 ? 39.313 64.780 -82.643 1.00 32.84 168 GLN A C 1
ATOM 1377 O O . GLN A 1 168 ? 38.136 65.018 -82.406 1.00 32.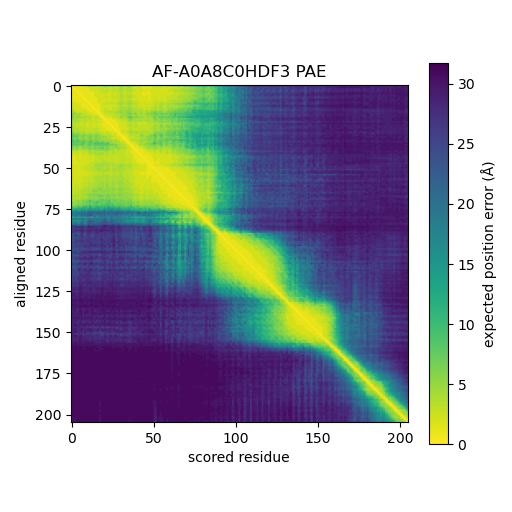84 168 GLN A O 1
ATOM 1382 N N . LYS A 1 169 ? 40.116 64.066 -81.835 1.00 33.38 169 LYS A N 1
ATOM 1383 C CA . LYS A 1 169 ? 40.421 64.361 -80.415 1.00 33.38 169 LYS A CA 1
ATOM 1384 C C . LYS A 1 169 ? 39.596 63.671 -79.309 1.00 33.38 169 LYS A C 1
ATOM 1386 O O . LYS A 1 169 ? 38.375 63.620 -79.317 1.00 33.38 169 LYS A O 1
ATOM 1391 N N . GLU A 1 170 ? 40.391 63.134 -78.383 1.00 39.94 170 GLU A N 1
ATOM 1392 C CA . GLU A 1 170 ? 40.128 62.399 -77.143 1.00 39.94 170 GLU A CA 1
ATOM 1393 C C . GLU A 1 170 ? 39.310 63.161 -76.077 1.00 39.94 170 GLU A C 1
ATOM 1395 O O . GLU A 1 170 ? 39.107 64.364 -76.205 1.00 39.94 170 GLU A O 1
ATOM 1400 N N . GLU A 1 171 ? 38.993 62.428 -74.992 1.00 34.66 171 GLU A N 1
ATOM 1401 C CA . GLU A 1 171 ? 38.392 62.790 -73.683 1.00 34.66 171 GLU A CA 1
ATOM 1402 C C . GLU A 1 171 ? 36.893 62.441 -73.541 1.00 34.66 171 GLU A C 1
ATOM 1404 O O . GLU A 1 171 ? 36.083 62.757 -74.397 1.00 34.66 171 GLU A O 1
ATOM 1409 N N . ALA A 1 172 ? 36.401 61.770 -72.494 1.00 30.06 172 ALA A N 1
ATOM 1410 C CA . ALA A 1 172 ? 36.993 61.355 -71.231 1.00 30.06 172 ALA A CA 1
ATOM 1411 C C . ALA A 1 172 ? 36.241 60.155 -70.621 1.00 30.06 172 ALA A C 1
ATOM 1413 O O . ALA A 1 172 ? 35.122 59.799 -70.988 1.00 30.06 172 ALA A O 1
ATOM 1414 N N . LEU A 1 173 ? 36.933 59.574 -69.648 1.00 27.36 173 LEU A N 1
ATOM 1415 C CA . LEU A 1 173 ? 36.547 58.581 -68.655 1.00 27.36 173 LEU A CA 1
ATOM 1416 C C . LEU A 1 173 ? 35.156 58.767 -68.014 1.00 27.36 173 LEU A C 1
ATOM 1418 O O . LEU A 1 173 ? 34.767 59.861 -67.624 1.00 27.36 173 LEU A O 1
ATOM 1422 N N . SER A 1 174 ? 34.502 57.621 -67.803 1.00 36.66 174 SER A N 1
ATOM 1423 C CA . SER A 1 174 ? 33.9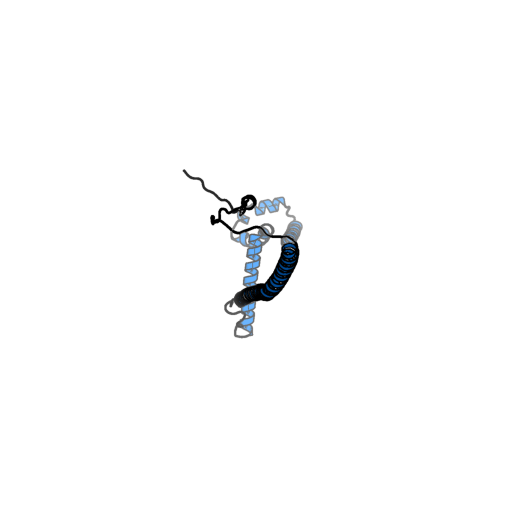45 57.142 -66.525 1.00 36.66 174 SER A CA 1
ATOM 1424 C C . SER A 1 174 ? 33.450 58.184 -65.512 1.00 36.66 174 SER A C 1
ATOM 1426 O O . SER A 1 174 ? 34.250 58.880 -64.888 1.00 36.66 174 SER A O 1
ATOM 1428 N N . SER A 1 175 ? 32.150 58.151 -65.198 1.00 30.31 175 SER A N 1
ATOM 1429 C CA . SER A 1 175 ? 31.656 58.480 -63.853 1.00 30.31 175 SER A CA 1
ATOM 1430 C C . SER A 1 175 ? 30.247 57.943 -63.574 1.00 30.31 175 SER A C 1
ATOM 1432 O O . SER A 1 175 ? 29.298 58.329 -64.249 1.00 30.31 175 SER A O 1
ATOM 1434 N N . LYS A 1 176 ? 30.174 57.187 -62.467 1.00 32.34 176 LYS A N 1
ATOM 1435 C CA . LYS A 1 176 ? 29.058 56.995 -61.516 1.00 32.34 176 LYS A CA 1
ATOM 1436 C C . LYS A 1 176 ? 27.985 55.968 -61.899 1.00 32.34 176 LYS A C 1
ATOM 1438 O O . LYS A 1 176 ? 27.269 56.148 -62.874 1.00 32.34 176 LYS A O 1
ATOM 1443 N N . GLU A 1 177 ? 27.949 54.779 -61.294 1.00 36.78 177 GLU A N 1
ATOM 1444 C CA . GLU A 1 177 ? 27.627 54.415 -59.889 1.00 36.78 177 GLU A CA 1
ATOM 1445 C C . GLU A 1 177 ? 26.204 54.780 -59.424 1.00 36.78 177 GLU A C 1
ATOM 1447 O O . GLU A 1 177 ? 25.835 55.947 -59.336 1.00 36.78 177 GLU A O 1
ATOM 1452 N N . GLU A 1 178 ? 25.497 53.696 -59.070 1.00 30.92 178 GLU A N 1
ATOM 1453 C CA . GLU A 1 178 ? 24.461 53.516 -58.040 1.00 30.92 178 GLU A CA 1
ATOM 1454 C C . GLU A 1 178 ? 22.988 53.895 -58.309 1.00 30.92 178 GLU A C 1
ATOM 1456 O O . GLU A 1 178 ? 22.589 55.049 -58.440 1.00 30.92 178 GLU A O 1
ATOM 1461 N N . CYS A 1 179 ? 22.140 52.854 -58.273 1.00 28.19 179 CYS A N 1
ATOM 1462 C CA . CYS A 1 179 ? 20.687 52.928 -58.109 1.00 28.19 179 CYS A CA 1
ATOM 1463 C C . CYS A 1 179 ? 20.316 52.756 -56.615 1.00 28.19 179 CYS A C 1
ATOM 1465 O O . CYS A 1 179 ? 20.592 51.697 -56.052 1.00 28.19 179 CYS A O 1
ATOM 1467 N N . PRO A 1 180 ? 19.627 53.718 -55.973 1.00 47.91 180 PRO A N 1
ATOM 1468 C CA . PRO A 1 180 ? 19.434 53.753 -54.518 1.00 47.91 180 PRO A CA 1
ATOM 1469 C C . PRO A 1 180 ? 18.127 53.104 -54.012 1.00 47.91 180 PRO A C 1
ATOM 1471 O O . PRO A 1 180 ? 17.582 53.545 -53.005 1.00 47.91 180 PRO A O 1
ATOM 1474 N N . HIS A 1 181 ? 17.570 52.081 -54.675 1.00 43.88 181 HIS A N 1
ATOM 1475 C CA . HIS A 1 181 ? 16.220 51.611 -54.307 1.00 43.88 181 HIS A CA 1
ATOM 1476 C C . HIS A 1 181 ? 16.177 50.423 -53.325 1.00 43.88 181 HIS A C 1
ATOM 1478 O O . HIS A 1 181 ? 15.214 50.286 -52.573 1.00 43.88 181 HIS A O 1
ATOM 1484 N N . LEU A 1 182 ? 17.217 49.589 -53.262 1.00 40.34 182 LEU A N 1
ATOM 1485 C CA . LEU A 1 182 ? 17.147 48.302 -52.548 1.00 40.34 182 LEU A CA 1
ATOM 1486 C C . LEU A 1 182 ? 17.486 48.367 -51.047 1.00 40.34 182 LEU A C 1
ATOM 1488 O O . LEU A 1 182 ? 17.406 47.356 -50.357 1.00 40.34 182 LEU A O 1
ATOM 1492 N N . LEU A 1 183 ? 17.813 49.549 -50.513 1.00 43.00 183 LEU A N 1
ATOM 1493 C CA . LEU A 1 183 ? 18.085 49.742 -49.080 1.00 43.00 183 LEU A CA 1
ATOM 1494 C C . LEU A 1 183 ? 16.827 50.018 -48.236 1.00 43.00 183 LEU A C 1
ATOM 1496 O O . LEU A 1 183 ? 16.921 50.083 -47.012 1.00 43.00 183 LEU A O 1
ATOM 1500 N N . GLN A 1 184 ? 15.646 50.141 -48.852 1.00 44.81 184 GLN A N 1
ATOM 1501 C CA . GLN A 1 184 ? 14.411 50.457 -48.125 1.00 44.81 184 GLN A CA 1
ATOM 1502 C C . GLN A 1 184 ? 13.709 49.213 -47.537 1.00 44.81 184 GLN A C 1
ATOM 1504 O O . GLN A 1 184 ? 13.005 49.337 -46.538 1.00 44.81 184 GLN A O 1
ATOM 1509 N N . GLU A 1 185 ? 13.915 48.013 -48.096 1.00 43.66 185 GLU A N 1
ATOM 1510 C CA . GLU A 1 185 ? 13.183 46.797 -47.682 1.00 43.66 185 GLU A CA 1
ATOM 1511 C C . GLU A 1 185 ? 13.813 46.036 -46.501 1.00 43.66 185 GLU A C 1
ATOM 1513 O O . GLU A 1 185 ? 13.123 45.291 -45.806 1.00 43.66 185 GLU A O 1
ATOM 1518 N N . ALA A 1 186 ? 15.099 46.245 -46.199 1.00 47.19 186 ALA A N 1
ATOM 1519 C CA . ALA A 1 186 ? 15.816 45.440 -45.200 1.00 47.19 186 ALA A CA 1
ATOM 1520 C C . ALA A 1 186 ? 15.556 45.835 -43.726 1.00 47.19 186 ALA A C 1
ATOM 1522 O O . ALA A 1 186 ? 15.988 45.128 -42.816 1.00 47.19 186 ALA A O 1
ATOM 1523 N N . LEU A 1 187 ? 14.849 46.939 -43.460 1.00 48.50 187 LEU A N 1
ATOM 1524 C CA . LEU A 1 187 ? 14.648 47.476 -42.102 1.00 48.50 187 LEU A CA 1
ATOM 1525 C C . LEU A 1 187 ? 13.335 47.044 -41.420 1.00 48.50 187 LEU A C 1
ATOM 1527 O O . LEU A 1 187 ? 13.119 47.406 -40.266 1.00 48.50 187 LEU A O 1
ATOM 1531 N N . LEU A 1 188 ? 12.478 46.247 -42.074 1.00 49.91 188 LEU A N 1
ATOM 1532 C CA . LEU A 1 188 ? 11.137 45.926 -41.554 1.00 49.91 188 LEU A CA 1
ATOM 1533 C C . LEU A 1 188 ? 10.981 44.541 -40.889 1.00 49.91 188 LEU A C 1
ATOM 1535 O O . LEU A 1 188 ? 9.906 44.242 -40.382 1.00 49.91 188 LEU A O 1
ATOM 1539 N N . VAL A 1 189 ? 12.018 43.691 -40.851 1.00 50.53 189 VAL A N 1
ATOM 1540 C CA . VAL A 1 189 ? 11.874 42.283 -40.390 1.00 50.53 189 VAL A CA 1
ATOM 1541 C C . VAL A 1 189 ? 12.482 42.011 -39.000 1.00 50.53 189 VAL A C 1
ATOM 1543 O O . VAL A 1 189 ? 12.379 40.905 -38.477 1.00 50.53 189 VAL A O 1
ATOM 1546 N N . ARG A 1 190 ? 13.062 43.008 -38.314 1.00 48.69 190 ARG A N 1
ATOM 1547 C CA . ARG A 1 190 ? 13.464 42.857 -36.899 1.00 48.69 190 ARG A CA 1
ATOM 1548 C C . ARG A 1 190 ? 12.362 43.340 -35.955 1.00 48.69 190 ARG A C 1
ATOM 1550 O O . ARG A 1 190 ? 12.432 44.440 -35.418 1.00 48.69 190 ARG A O 1
ATOM 1557 N N . GLY A 1 191 ? 11.366 42.483 -35.737 1.00 37.66 191 GLY A N 1
ATOM 1558 C CA . GLY A 1 191 ? 10.323 42.659 -34.730 1.00 37.66 191 GLY A CA 1
ATOM 1559 C C . GLY A 1 191 ? 10.103 41.395 -33.893 1.00 37.66 191 GLY A C 1
ATOM 1560 O O . GLY A 1 191 ? 9.610 40.402 -34.410 1.00 37.66 191 GLY A O 1
ATOM 1561 N N . VAL A 1 192 ? 10.383 41.534 -32.591 1.00 41.12 192 VAL A N 1
ATOM 1562 C CA . VAL A 1 192 ? 9.888 40.772 -31.419 1.00 41.12 192 VAL A CA 1
ATOM 1563 C C . VAL A 1 192 ? 10.675 39.528 -30.938 1.00 41.12 192 VAL A C 1
ATOM 1565 O O . VAL A 1 192 ? 10.756 38.525 -31.642 1.00 41.12 192 VAL A O 1
ATOM 1568 N N . PRO A 1 193 ? 11.179 39.559 -29.681 1.00 46.00 193 PRO A N 1
ATOM 1569 C CA . PRO A 1 193 ? 11.514 38.390 -28.869 1.00 46.00 193 PRO A CA 1
ATOM 1570 C C . PRO A 1 193 ? 10.357 38.009 -27.918 1.00 46.00 193 PRO A C 1
ATOM 1572 O O . PRO A 1 193 ? 9.751 38.885 -27.308 1.00 46.00 193 PRO A O 1
ATOM 1575 N N . GLU A 1 194 ? 10.102 36.713 -27.723 1.00 36.41 194 GLU A N 1
ATOM 1576 C CA . GLU A 1 194 ? 9.268 36.187 -26.628 1.00 36.41 194 GLU A CA 1
ATOM 1577 C C . GLU A 1 194 ? 9.860 34.855 -26.130 1.00 36.41 194 GLU A C 1
ATOM 1579 O O . GLU A 1 194 ? 9.722 33.815 -26.767 1.00 36.41 194 GLU A O 1
ATOM 1584 N N . GLU A 1 195 ? 10.525 34.889 -24.973 1.00 37.38 195 GLU A N 1
ATOM 1585 C CA . GLU A 1 195 ? 10.601 33.743 -24.063 1.00 37.38 195 GLU A CA 1
ATOM 1586 C C . GLU A 1 195 ? 10.292 34.246 -22.652 1.00 37.38 195 GLU A C 1
ATOM 1588 O O . GLU A 1 195 ? 11.000 35.085 -22.090 1.00 37.38 195 GLU A O 1
ATOM 1593 N N . GLY A 1 196 ? 9.214 33.714 -22.081 1.00 40.22 196 GLY A N 1
ATOM 1594 C CA . GLY A 1 196 ? 8.867 33.887 -20.684 1.00 40.22 196 GLY A CA 1
ATOM 1595 C C . GLY A 1 196 ? 9.712 33.013 -19.753 1.00 40.22 196 GLY A C 1
ATOM 1596 O O . GLY A 1 196 ? 10.082 31.886 -20.070 1.00 40.22 196 GLY A O 1
ATOM 1597 N N . ARG A 1 197 ? 9.951 33.535 -18.550 1.00 40.72 197 ARG A N 1
ATOM 1598 C CA . ARG A 1 197 ? 10.154 32.818 -17.276 1.00 40.72 197 ARG A CA 1
ATOM 1599 C C . ARG A 1 197 ? 9.957 33.890 -16.200 1.00 40.72 197 ARG A C 1
ATOM 1601 O O . ARG A 1 197 ? 10.638 34.902 -16.207 1.00 40.72 197 ARG A O 1
ATOM 1608 N N . GLY A 1 198 ? 8.904 33.834 -15.393 1.00 39.38 198 GLY A N 1
ATOM 1609 C CA . GLY A 1 198 ? 8.801 32.897 -14.279 1.00 39.38 198 GLY A CA 1
ATOM 1610 C C . GLY A 1 198 ? 9.220 33.636 -13.006 1.00 39.38 198 GLY A C 1
ATOM 1611 O O . GLY A 1 198 ? 10.403 33.845 -12.774 1.00 39.38 198 GLY A O 1
ATOM 1612 N N . GLY A 1 199 ? 8.243 34.101 -12.226 1.00 38.12 199 GLY A N 1
ATOM 1613 C CA . GLY A 1 199 ? 8.485 34.906 -11.031 1.00 38.12 199 GLY A CA 1
ATOM 1614 C C . GLY A 1 199 ? 8.991 34.124 -9.815 1.00 38.12 199 GLY A C 1
ATOM 1615 O O . GLY A 1 199 ? 8.753 32.924 -9.699 1.00 38.12 199 GLY A O 1
ATOM 1616 N N . ARG A 1 200 ? 9.605 34.849 -8.868 1.00 39.22 200 ARG A N 1
ATOM 1617 C CA . ARG A 1 200 ? 9.266 34.847 -7.428 1.00 39.22 200 ARG A CA 1
ATOM 1618 C C . ARG A 1 200 ? 10.171 35.783 -6.600 1.00 39.22 200 ARG A C 1
ATOM 1620 O O . ARG A 1 200 ? 11.381 35.642 -6.634 1.00 39.22 200 ARG A O 1
ATOM 1627 N N . VAL A 1 201 ? 9.499 36.603 -5.781 1.00 43.66 201 VAL A N 1
ATOM 1628 C CA . VAL A 1 201 ? 9.668 36.805 -4.317 1.00 43.66 201 VAL A CA 1
ATOM 1629 C C . VAL A 1 201 ? 10.891 37.551 -3.752 1.00 43.66 201 VAL A C 1
ATOM 1631 O O . VAL A 1 201 ? 12.028 37.130 -3.911 1.00 43.66 201 VAL A O 1
ATOM 1634 N N . GLY A 1 202 ? 10.565 38.539 -2.896 1.00 39.50 202 GLY A N 1
ATOM 1635 C CA . GLY A 1 202 ? 11.353 39.031 -1.750 1.00 39.50 202 GLY A CA 1
ATOM 1636 C C . GLY A 1 202 ? 12.019 40.390 -2.006 1.00 39.50 202 GLY A C 1
ATOM 1637 O O . GLY A 1 202 ? 12.888 40.470 -2.853 1.00 39.50 202 GLY A O 1
ATOM 1638 N N . GLY A 1 203 ? 11.704 41.520 -1.369 1.00 40.59 203 GLY A N 1
ATOM 1639 C CA . GLY A 1 203 ? 10.914 41.777 -0.171 1.00 40.59 203 GLY A CA 1
ATOM 1640 C C . GLY A 1 203 ? 11.772 41.895 1.085 1.00 40.59 203 GLY A C 1
ATOM 1641 O O . GLY A 1 203 ? 11.563 41.066 1.948 1.00 40.59 203 GLY A O 1
ATOM 1642 N N . TRP A 1 204 ? 12.681 42.877 1.186 1.00 40.62 204 TRP A N 1
ATOM 1643 C CA . TRP A 1 204 ? 13.292 43.395 2.430 1.00 40.62 204 TRP A CA 1
ATOM 1644 C C . TRP A 1 204 ? 13.771 44.835 2.161 1.00 40.62 204 TRP A C 1
ATOM 1646 O O . TRP A 1 204 ? 14.380 45.069 1.121 1.00 40.62 204 TRP A O 1
ATOM 1656 N N . GLY A 1 205 ? 13.396 45.795 3.011 1.00 41.38 205 GLY A N 1
ATOM 1657 C CA . GLY A 1 205 ? 14.381 46.506 3.838 1.00 41.38 205 GLY A CA 1
ATOM 1658 C C . GLY A 1 205 ? 14.723 47.871 3.266 1.00 41.38 205 GLY A C 1
ATOM 1659 O O . GLY A 1 205 ? 15.682 47.929 2.473 1.00 41.38 205 GLY A O 1
#

Mean predicted aligned error: 20.74 Å

pLDDT: mean 75.98, std 21.67, range [27.36, 97.56]

InterPro domains:
  IPR023379 BART domain [PF11527] (1-66)
  IPR038888 Cilia- and flagella-associated protein 36 [PTHR21532] (1-129)
  IPR042541 BART domain superfamily [G3DSA:1.20.1520.10] (1-78)

Foldseek 3Di:
DLLVVLVVVVVVVCVVVVHDPVNVVVVCVDVVCVDPVNCVVCLSVVCSVPVVSVVVVVVVVVVVVLVVVQVVCCVVPVDGPPCSPPPPPVVVVVVVVVVVVVVVVVVVVVVVVVVVVVVVVVVVVVVVVVVVVVVVVVVVVVVVVVVVVVVVVVVVVVVPDDDDDDDDDDDDDDDDDDDDDPVPPPPPPPDDDDDDDDDDDDDDD

Organism: Chelonoidis abingdonii (NCBI:txid106734)